Protein AF-0000000071091764 (afdb_homodimer)

Organism: Strongylocentrotus purpuratus (NCBI:txid7668)

Structure (mmCIF, N/CA/C/O backbone):
data_AF-0000000071091764-model_v1
#
loop_
_entity.id
_entity.type
_entity.pdbx_description
1 polymer 'L-dopachrome isomerase'
#
loop_
_atom_site.group_PDB
_atom_site.id
_atom_site.type_symbol
_atom_site.label_atom_id
_atom_site.label_alt_id
_atom_site.label_comp_id
_atom_site.label_asym_id
_atom_site.label_entity_id
_atom_site.label_seq_id
_atom_site.pdbx_PDB_ins_code
_atom_site.Cartn_x
_atom_site.Cartn_y
_atom_site.Cartn_z
_atom_site.occupancy
_atom_site.B_iso_or_equiv
_atom_site.auth_seq_id
_atom_site.auth_comp_id
_atom_site.auth_asym_id
_atom_site.auth_atom_id
_atom_site.pdbx_PDB_model_num
ATOM 1 N N . MET A 1 1 ? 6.742 17.531 -3.475 1 74.81 1 MET A N 1
ATOM 2 C CA . MET A 1 1 ? 6.738 16.062 -3.521 1 74.81 1 MET A CA 1
ATOM 3 C C . MET A 1 1 ? 5.984 15.484 -2.33 1 74.81 1 MET A C 1
ATOM 5 O O . MET A 1 1 ? 6.578 15.211 -1.286 1 74.81 1 MET A O 1
ATOM 9 N N . PRO A 1 2 ? 4.453 15.93 -2.562 1 93.75 2 PRO A N 1
ATOM 10 C CA . PRO A 1 2 ? 3.746 14.734 -2.094 1 93.75 2 PRO A CA 1
ATOM 11 C C . PRO A 1 2 ? 3.215 13.875 -3.24 1 93.75 2 PRO A C 1
ATOM 13 O O . PRO A 1 2 ? 2.85 14.406 -4.293 1 93.75 2 PRO A O 1
ATOM 16 N N . LEU A 1 3 ? 3.312 12.578 -3.121 1 96.81 3 LEU A N 1
ATOM 17 C CA . LEU A 1 3 ? 2.686 11.594 -3.998 1 96.81 3 LEU A CA 1
ATOM 18 C C . LEU A 1 3 ? 1.547 10.875 -3.283 1 96.81 3 LEU A C 1
ATOM 20 O O . LEU A 1 3 ? 1.745 10.312 -2.207 1 96.81 3 LEU A O 1
ATOM 24 N N . CYS A 1 4 ? 0.349 10.969 -3.869 1 97.81 4 CYS A N 1
ATOM 25 C CA . CYS A 1 4 ? -0.782 10.203 -3.357 1 97.81 4 CYS A CA 1
ATOM 26 C C . CYS A 1 4 ? -1.297 9.227 -4.41 1 97.81 4 CYS A C 1
ATOM 28 O O . CYS A 1 4 ? -1.617 9.625 -5.531 1 97.81 4 CYS A O 1
ATOM 30 N N . ILE A 1 5 ? -1.379 7.984 -4.051 1 98.25 5 ILE A N 1
ATOM 31 C CA . ILE A 1 5 ? -1.88 6.945 -4.941 1 98.25 5 ILE A CA 1
ATOM 32 C C . ILE A 1 5 ? -3.16 6.344 -4.367 1 98.25 5 ILE A C 1
ATOM 34 O O . ILE A 1 5 ? -3.217 6 -3.184 1 98.25 5 ILE A O 1
ATOM 38 N N . PHE A 1 6 ? -4.191 6.309 -5.16 1 98.31 6 PHE A N 1
ATOM 39 C CA . PHE A 1 6 ? -5.414 5.602 -4.801 1 98.31 6 PHE A CA 1
ATOM 40 C C . PHE A 1 6 ? -5.539 4.301 -5.582 1 98.31 6 PHE A C 1
ATOM 42 O O . PHE A 1 6 ? -5.621 4.316 -6.812 1 98.31 6 PHE A O 1
ATOM 49 N N . HIS A 1 7 ? -5.484 3.176 -4.836 1 98.31 7 HIS A N 1
ATOM 50 C CA . HIS A 1 7 ? -5.676 1.841 -5.395 1 98.31 7 HIS A CA 1
ATOM 51 C C . HIS A 1 7 ? -7.102 1.348 -5.164 1 98.31 7 HIS A C 1
ATOM 53 O O . HIS A 1 7 ? -7.613 1.414 -4.043 1 98.31 7 HIS A O 1
ATOM 59 N N . THR A 1 8 ? -7.734 0.79 -6.246 1 98.12 8 THR A N 1
ATOM 60 C CA . THR A 1 8 ? -9.078 0.276 -6.012 1 98.12 8 THR A CA 1
ATOM 61 C C . THR A 1 8 ? -9.438 -0.8 -7.035 1 98.12 8 THR A C 1
ATOM 63 O O . THR A 1 8 ? -8.891 -0.815 -8.141 1 98.12 8 THR A O 1
ATOM 66 N N . ASN A 1 9 ? -10.305 -1.739 -6.613 1 97.56 9 ASN A N 1
ATOM 67 C CA . ASN A 1 9 ? -10.836 -2.738 -7.535 1 97.56 9 ASN A CA 1
ATOM 68 C C . ASN A 1 9 ? -11.977 -2.172 -8.383 1 97.56 9 ASN A C 1
ATOM 70 O O . ASN A 1 9 ? -12.453 -2.828 -9.305 1 97.56 9 ASN A O 1
ATOM 74 N N . MET A 1 10 ? -12.406 -0.979 -8.039 1 97 10 MET A N 1
ATOM 75 C CA . MET A 1 10 ? -13.461 -0.35 -8.82 1 97 10 MET A CA 1
ATOM 76 C C . MET A 1 10 ? -12.984 -0.032 -10.227 1 97 10 MET A C 1
ATOM 78 O O . MET A 1 10 ? -11.828 0.364 -10.422 1 97 10 MET A O 1
ATOM 82 N N . SER A 1 11 ? -13.898 -0.16 -11.164 1 96.94 11 SER A N 1
ATOM 83 C CA . SER A 1 11 ? -13.547 0.145 -12.547 1 96.94 11 SER A CA 1
ATOM 84 C C . SER A 1 11 ? -13.375 1.646 -12.758 1 96.94 11 SER A C 1
ATOM 86 O O . SER A 1 11 ? -13.859 2.449 -11.961 1 96.94 11 SER A O 1
ATOM 88 N N . ALA A 1 12 ? -12.68 1.985 -13.836 1 95.88 12 ALA A N 1
ATOM 89 C CA . ALA A 1 12 ? -12.328 3.375 -14.117 1 95.88 12 ALA A CA 1
ATOM 90 C C . ALA A 1 12 ? -13.578 4.23 -14.305 1 95.88 12 ALA A C 1
ATOM 92 O O . ALA A 1 12 ? -13.586 5.41 -13.945 1 95.88 12 ALA A O 1
ATOM 93 N N . ASP A 1 13 ? -14.594 3.668 -14.891 1 96 13 ASP A N 1
ATOM 94 C CA . ASP A 1 13 ? -15.812 4.414 -15.188 1 96 13 ASP A CA 1
ATOM 95 C C . ASP A 1 13 ? -16.547 4.785 -13.898 1 96 13 ASP A C 1
ATOM 97 O O . ASP A 1 13 ? -17.422 5.656 -13.906 1 96 13 ASP A O 1
ATOM 101 N N . ARG A 1 14 ? -16.203 4.176 -12.797 1 95.38 14 ARG A N 1
ATOM 102 C CA . ARG A 1 14 ? -16.875 4.434 -11.523 1 95.38 14 ARG A CA 1
ATOM 103 C C . ARG A 1 14 ? -16.109 5.461 -10.695 1 95.38 14 ARG A C 1
ATOM 105 O O . ARG A 1 14 ? -16.547 5.859 -9.617 1 95.38 14 ARG A O 1
ATOM 112 N N . VAL A 1 15 ? -14.977 5.828 -11.094 1 96.12 15 VAL A N 1
ATOM 113 C CA . VAL A 1 15 ? -14.18 6.855 -10.438 1 96.12 15 VAL A CA 1
ATOM 114 C C . VAL A 1 15 ? -14.133 8.109 -11.305 1 96.12 15 VAL A C 1
ATOM 116 O O . VAL A 1 15 ? -13.422 8.156 -12.305 1 96.12 15 VAL A O 1
ATOM 119 N N . SER A 1 16 ? -14.852 9.062 -10.914 1 93.19 16 SER A N 1
ATOM 120 C CA . SER A 1 16 ? -15.031 10.266 -11.727 1 93.19 16 SER A CA 1
ATOM 121 C C . SER A 1 16 ? -13.703 10.984 -11.945 1 93.19 16 SER A C 1
ATOM 123 O O . SER A 1 16 ? -12.789 10.875 -11.125 1 93.19 16 SER A O 1
ATOM 125 N N . ASP A 1 17 ? -13.664 11.781 -13 1 90.38 17 ASP A N 1
ATOM 126 C CA . ASP A 1 17 ? -12.469 12.555 -13.328 1 90.38 17 ASP A CA 1
ATOM 127 C C . ASP A 1 17 ? -12.195 13.617 -12.266 1 90.38 17 ASP A C 1
ATOM 129 O O . ASP A 1 17 ? -11.047 14.047 -12.086 1 90.38 17 ASP A O 1
ATOM 133 N N . GLU A 1 18 ? -13.172 14.016 -11.625 1 94.88 18 GLU A N 1
ATOM 134 C CA . GLU A 1 18 ? -13.055 15.07 -10.625 1 94.88 18 GLU A CA 1
ATOM 135 C C . GLU A 1 18 ? -12.289 14.594 -9.398 1 94.88 18 GLU A C 1
ATOM 137 O O . GLU A 1 18 ? -11.789 15.398 -8.617 1 94.88 18 GLU A O 1
ATOM 142 N N . VAL A 1 19 ? -12.289 13.281 -9.195 1 96.19 19 VAL A N 1
ATOM 143 C CA . VAL A 1 19 ? -11.602 12.711 -8.031 1 96.19 19 VAL A CA 1
ATOM 144 C C . VAL A 1 19 ? -10.133 13.141 -8.047 1 96.19 19 VAL A C 1
ATOM 146 O O . VAL A 1 19 ? -9.578 13.484 -7 1 96.19 19 VAL A O 1
ATOM 149 N N . HIS A 1 20 ? -9.594 13.172 -9.164 1 95.56 20 HIS A N 1
ATOM 150 C CA . HIS A 1 20 ? -8.188 13.531 -9.297 1 95.56 20 HIS A CA 1
ATOM 151 C C . HIS A 1 20 ? -7.926 14.938 -8.766 1 95.56 20 HIS A C 1
ATOM 153 O O . HIS A 1 20 ? -7.074 15.133 -7.895 1 95.56 20 HIS A O 1
ATOM 159 N N . SER A 1 21 ? -8.672 15.93 -9.25 1 95.75 21 SER A N 1
ATOM 160 C CA . SER A 1 21 ? -8.484 17.328 -8.867 1 95.75 21 SER A CA 1
ATOM 161 C C . SER A 1 21 ? -8.852 17.547 -7.402 1 95.75 21 SER A C 1
ATOM 163 O O . SER A 1 21 ? -8.164 18.266 -6.684 1 95.75 21 SER A O 1
ATOM 165 N N . LYS A 1 22 ? -9.867 17 -6.977 1 97.25 22 LYS A N 1
ATOM 166 C CA . LYS A 1 22 ? -10.305 17.156 -5.594 1 97.25 22 LYS A CA 1
ATOM 167 C C . LYS A 1 22 ? -9.305 16.547 -4.621 1 97.25 22 LYS A C 1
ATOM 169 O O . LYS A 1 22 ? -9.023 17.109 -3.564 1 97.25 22 LYS A O 1
ATOM 174 N N . LEU A 1 23 ? -8.789 15.367 -4.961 1 97.44 23 LEU A N 1
ATOM 175 C CA . LEU A 1 23 ? -7.789 14.711 -4.117 1 97.44 23 LEU A CA 1
ATOM 176 C C . LEU A 1 23 ? -6.516 15.547 -4.035 1 97.44 23 LEU A C 1
ATOM 178 O O . LEU A 1 23 ? -5.918 15.672 -2.967 1 97.44 23 LEU A O 1
ATOM 182 N N . SER A 1 24 ? -6.168 16.141 -5.141 1 97.06 24 SER A N 1
ATOM 183 C CA . SER A 1 24 ? -5.004 17.016 -5.16 1 97.06 24 SER A CA 1
ATOM 184 C C . SER A 1 24 ? -5.16 18.172 -4.172 1 97.06 24 SER A C 1
ATOM 186 O O . SER A 1 24 ? -4.227 18.5 -3.438 1 97.06 24 SER A O 1
ATOM 188 N N . LYS A 1 25 ? -6.281 18.719 -4.125 1 96.44 25 LYS A N 1
ATOM 189 C CA . LYS A 1 25 ? -6.566 19.828 -3.219 1 96.44 25 LYS A CA 1
ATOM 190 C C . LYS A 1 25 ? -6.492 19.375 -1.763 1 96.44 25 LYS A C 1
ATOM 192 O O . LYS A 1 25 ? -5.906 20.062 -0.924 1 96.44 25 LYS A O 1
ATOM 197 N N . ILE A 1 26 ? -7.059 18.266 -1.438 1 96.12 26 ILE A N 1
ATOM 198 C CA . ILE A 1 26 ? -7.074 17.734 -0.078 1 96.12 26 ILE A CA 1
ATOM 199 C C . ILE A 1 26 ? -5.648 17.469 0.391 1 96.12 26 ILE A C 1
ATOM 201 O O . ILE A 1 26 ? -5.285 17.812 1.518 1 96.12 26 ILE A O 1
ATOM 205 N N . ILE A 1 27 ? -4.812 16.875 -0.508 1 96 27 ILE A N 1
ATOM 206 C CA . ILE A 1 27 ? -3.434 16.562 -0.158 1 96 27 ILE A CA 1
ATOM 207 C C . ILE A 1 27 ? -2.646 17.844 0.074 1 96 27 ILE A C 1
ATOM 209 O O . ILE A 1 27 ? -1.831 17.922 0.995 1 96 27 ILE A O 1
ATOM 213 N N . SER A 1 28 ? -2.893 18.812 -0.74 1 94.62 28 SER A N 1
ATOM 214 C CA . SER A 1 28 ? -2.24 20.109 -0.567 1 94.62 28 SER A CA 1
ATOM 215 C C . SER A 1 28 ? -2.537 20.703 0.808 1 94.62 28 SER A C 1
ATOM 217 O O . SER A 1 28 ? -1.623 21.125 1.521 1 94.62 28 SER A O 1
ATOM 219 N N . GLU A 1 29 ? -3.754 20.688 1.168 1 92.06 29 GLU A N 1
ATOM 220 C CA . GLU A 1 29 ? -4.172 21.188 2.475 1 92.06 29 GLU A CA 1
ATOM 221 C C . GLU A 1 29 ? -3.568 20.359 3.604 1 92.06 29 GLU A C 1
ATOM 223 O O . GLU A 1 29 ? -3.102 20.906 4.602 1 92.06 29 GLU A O 1
ATOM 228 N N . MET A 1 30 ? -3.531 19.141 3.465 1 89.5 30 MET A N 1
ATOM 229 C CA . MET A 1 30 ? -3.086 18.172 4.477 1 89.5 30 MET A CA 1
ATOM 230 C C . MET A 1 30 ? -1.589 18.312 4.73 1 89.5 30 MET A C 1
ATOM 232 O O . MET A 1 30 ? -1.13 18.141 5.863 1 89.5 30 MET A O 1
ATOM 236 N N . THR A 1 31 ? -0.811 18.609 3.764 1 88.38 31 THR A N 1
ATOM 237 C CA . THR A 1 31 ? 0.644 18.578 3.875 1 88.38 31 THR A CA 1
ATOM 238 C C . THR A 1 31 ? 1.214 19.984 3.912 1 88.38 31 THR A C 1
ATOM 240 O O . THR A 1 31 ? 2.398 20.188 4.191 1 88.38 31 THR A O 1
ATOM 243 N N . GLY A 1 32 ? 0.37 20.984 3.547 1 87.25 32 GLY A N 1
ATOM 244 C CA . GLY A 1 32 ? 0.852 22.344 3.467 1 87.25 32 GLY A CA 1
ATOM 245 C C . GLY A 1 32 ? 1.684 22.609 2.227 1 87.25 32 GLY A C 1
ATOM 246 O O . GLY A 1 32 ? 2.416 23.609 2.166 1 87.25 32 GLY A O 1
ATOM 247 N N . SER A 1 33 ? 1.608 21.781 1.289 1 87.94 33 SER A N 1
ATOM 248 C CA . SER A 1 33 ? 2.371 21.938 0.054 1 87.94 33 SER A CA 1
ATOM 249 C C . SER A 1 33 ? 1.555 22.641 -1.018 1 87.94 33 SER A C 1
ATOM 251 O O . SER A 1 33 ? 0.323 22.594 -1.006 1 87.94 33 SER A O 1
ATOM 253 N N . ASN A 1 34 ? 2.256 23.297 -1.893 1 90.5 34 ASN A N 1
ATOM 254 C CA . ASN A 1 34 ? 1.563 23.875 -3.041 1 90.5 34 ASN A CA 1
ATOM 255 C C . ASN A 1 34 ? 0.959 22.797 -3.932 1 90.5 34 ASN A C 1
ATOM 257 O O . ASN A 1 34 ? 1.586 21.766 -4.172 1 90.5 34 ASN A O 1
ATOM 261 N N . GLU A 1 35 ? -0.228 23.016 -4.41 1 92.44 35 GLU A N 1
ATOM 262 C CA . GLU A 1 35 ? -0.915 22.031 -5.234 1 92.44 35 GLU A CA 1
ATOM 263 C C . GLU A 1 35 ? -0.088 21.672 -6.465 1 92.44 35 GLU A C 1
ATOM 265 O O . GLU A 1 35 ? -0.142 20.531 -6.945 1 92.44 35 GLU A O 1
ATOM 270 N N . THR A 1 36 ? 0.705 22.672 -6.988 1 92 36 THR A N 1
ATOM 271 C CA . THR A 1 36 ? 1.497 22.453 -8.195 1 92 36 THR A CA 1
ATOM 272 C C . THR A 1 36 ? 2.574 21.391 -7.941 1 92 36 THR A C 1
ATOM 274 O O . THR A 1 36 ? 3.162 20.859 -8.891 1 92 36 THR A O 1
ATOM 277 N N . SER A 1 37 ? 2.875 21.062 -6.703 1 90.31 37 SER A N 1
ATOM 278 C CA . SER A 1 37 ? 3.91 20.094 -6.363 1 90.31 37 SER A CA 1
ATOM 279 C C . SER A 1 37 ? 3.311 18.719 -6.094 1 90.31 37 SER A C 1
ATOM 281 O O . SER A 1 37 ? 4.039 17.766 -5.844 1 90.31 37 SER A O 1
ATOM 283 N N . ILE A 1 38 ? 2.002 18.578 -6.172 1 94.75 38 ILE A N 1
ATOM 284 C CA . ILE A 1 38 ? 1.33 17.359 -5.758 1 94.75 38 ILE A CA 1
ATOM 285 C C . ILE A 1 38 ? 1.134 16.438 -6.965 1 94.75 38 ILE A C 1
ATOM 287 O O . ILE A 1 38 ? 0.686 16.891 -8.023 1 94.75 38 ILE A O 1
ATOM 291 N N . THR A 1 39 ? 1.502 15.25 -6.852 1 96.5 39 THR A N 1
ATOM 292 C CA . THR A 1 39 ? 1.21 14.211 -7.828 1 96.5 39 THR A CA 1
ATOM 293 C C . THR A 1 39 ? 0.137 13.258 -7.305 1 96.5 39 THR A C 1
ATOM 295 O O . THR A 1 39 ? 0.205 12.812 -6.156 1 96.5 39 THR A O 1
ATOM 298 N N . VAL A 1 40 ? -0.924 12.969 -8.094 1 97.62 40 VAL A N 1
ATOM 299 C CA . VAL A 1 40 ? -1.972 12.008 -7.758 1 97.62 40 VAL A CA 1
ATOM 300 C C . VAL A 1 40 ? -2.047 10.93 -8.828 1 97.62 40 VAL A C 1
ATOM 302 O O . VAL A 1 40 ? -2.041 11.234 -10.031 1 97.62 40 VAL A O 1
ATOM 305 N N . GLU A 1 41 ? -2.029 9.75 -8.453 1 97.81 41 GLU A N 1
ATOM 306 C CA . GLU A 1 41 ? -2.252 8.625 -9.352 1 97.81 41 GLU A CA 1
ATOM 307 C C . GLU A 1 41 ? -3.48 7.82 -8.93 1 97.81 41 GLU A C 1
ATOM 309 O O . GLU A 1 41 ? -3.645 7.488 -7.758 1 97.81 41 GLU A O 1
ATOM 314 N N . LEU A 1 42 ? -4.383 7.578 -9.859 1 97.69 42 LEU A N 1
ATOM 315 C CA . LEU A 1 42 ? -5.531 6.707 -9.641 1 97.69 42 LEU A CA 1
ATOM 316 C C . LEU A 1 42 ? -5.32 5.352 -10.312 1 97.69 42 LEU A C 1
ATOM 318 O O . LEU A 1 42 ? -5.164 5.277 -11.531 1 97.69 42 LEU A O 1
ATOM 322 N N . ARG A 1 43 ? -5.262 4.328 -9.539 1 97.44 43 ARG A N 1
ATOM 323 C CA . ARG A 1 43 ? -5.125 2.963 -10.031 1 97.44 43 ARG A CA 1
ATOM 324 C C . ARG A 1 43 ? -6.426 2.184 -9.852 1 97.44 43 ARG A C 1
ATOM 326 O O . ARG A 1 43 ? -6.699 1.661 -8.773 1 97.44 43 ARG A O 1
ATOM 333 N N . THR A 1 44 ? -7.145 1.997 -10.977 1 97.5 44 THR A N 1
ATOM 334 C CA . THR A 1 44 ? -8.484 1.426 -10.914 1 97.5 44 THR A CA 1
ATOM 335 C C . THR A 1 44 ? -8.508 0.031 -11.531 1 97.5 44 THR A C 1
ATOM 337 O O . THR A 1 44 ? -7.52 -0.406 -12.125 1 97.5 44 THR A O 1
ATOM 340 N N . GLY A 1 45 ? -9.523 -0.684 -11.227 1 96.31 45 GLY A N 1
ATOM 341 C CA . GLY A 1 45 ? -9.742 -1.987 -11.836 1 96.31 45 GLY A CA 1
ATOM 342 C C . GLY A 1 45 ? -8.75 -3.035 -11.367 1 96.31 45 GLY A C 1
ATOM 343 O O . GLY A 1 45 ? -8.453 -3.986 -12.094 1 96.31 45 GLY A O 1
ATOM 344 N N . LYS A 1 46 ? -8.25 -2.863 -10.25 1 95.69 46 LYS A N 1
ATOM 345 C CA . LYS A 1 46 ? -7.25 -3.795 -9.734 1 95.69 46 LYS A CA 1
ATOM 346 C C . LYS A 1 46 ? -7.898 -5.109 -9.312 1 95.69 46 LYS A C 1
ATOM 348 O O . LYS A 1 46 ? -8.992 -5.113 -8.75 1 95.69 46 LYS A O 1
ATOM 353 N N . LYS A 1 47 ? -7.176 -6.238 -9.555 1 95.38 47 LYS A N 1
ATOM 354 C CA . LYS A 1 47 ? -7.57 -7.52 -8.984 1 95.38 47 LYS A CA 1
ATOM 355 C C . LYS A 1 47 ? -7.203 -7.598 -7.504 1 95.38 47 LYS A C 1
ATOM 357 O O . LYS A 1 47 ? -6.207 -8.227 -7.141 1 95.38 47 LYS A O 1
ATOM 362 N N . MET A 1 48 ? -8.086 -6.945 -6.812 1 94.88 48 MET A N 1
ATOM 363 C CA . MET A 1 48 ? -7.883 -6.785 -5.375 1 94.88 48 MET A CA 1
ATOM 364 C C . MET A 1 48 ? -9.18 -7.047 -4.609 1 94.88 48 MET A C 1
ATOM 366 O O . MET A 1 48 ? -10.266 -6.723 -5.094 1 94.88 48 MET A O 1
ATOM 370 N N . CYS A 1 49 ? -9.055 -7.746 -3.469 1 91.38 49 CYS A N 1
ATOM 371 C CA . CYS A 1 49 ? -10.242 -7.859 -2.631 1 91.38 49 CYS A CA 1
ATOM 372 C C . CYS A 1 49 ? -9.859 -8.023 -1.164 1 91.38 49 CYS A C 1
ATOM 374 O O . CYS A 1 49 ? -8.703 -8.32 -0.848 1 91.38 49 CYS A O 1
ATOM 376 N N . ARG A 1 50 ? -10.734 -7.707 -0.365 1 91.69 50 ARG A N 1
ATOM 377 C CA . ARG A 1 50 ? -10.672 -7.906 1.079 1 91.69 50 ARG A CA 1
ATOM 378 C C . ARG A 1 50 ? -11.391 -9.188 1.488 1 91.69 50 ARG A C 1
ATOM 380 O O . ARG A 1 50 ? -12.461 -9.5 0.964 1 91.69 50 ARG A O 1
ATOM 387 N N . ALA A 1 51 ? -10.758 -9.953 2.469 1 89.12 51 ALA A N 1
ATOM 388 C CA . ALA A 1 51 ? -11.352 -11.172 3.016 1 89.12 51 ALA A CA 1
ATOM 389 C C . ALA A 1 51 ? -11.719 -12.148 1.904 1 89.12 51 ALA A C 1
ATOM 391 O O . ALA A 1 51 ? -12.742 -12.836 1.987 1 89.12 51 ALA A O 1
ATOM 392 N N . ALA A 1 52 ? -11.062 -12.133 0.855 1 87.88 52 ALA A N 1
ATOM 393 C CA . ALA A 1 52 ? -11.266 -13.016 -0.287 1 87.88 52 ALA A CA 1
ATOM 394 C C . ALA A 1 52 ? -12.664 -12.836 -0.879 1 87.88 52 ALA A C 1
ATOM 396 O O . ALA A 1 52 ? -13.281 -13.805 -1.343 1 87.88 52 ALA A O 1
ATOM 397 N N . ASN A 1 53 ? -13.211 -11.688 -0.706 1 90.56 53 ASN A N 1
ATOM 398 C CA . ASN A 1 53 ? -14.516 -11.383 -1.275 1 90.56 53 ASN A CA 1
ATOM 399 C C . ASN A 1 53 ? -14.406 -10.391 -2.436 1 90.56 53 ASN A C 1
ATOM 401 O O . ASN A 1 53 ? -14.359 -9.18 -2.221 1 90.56 53 ASN A O 1
ATOM 405 N N . PRO A 1 54 ? -14.484 -10.891 -3.633 1 88.44 54 PRO A N 1
ATOM 406 C CA . PRO A 1 54 ? -14.273 -10.023 -4.797 1 88.44 54 PRO A CA 1
ATOM 407 C C . PRO A 1 54 ? -15.469 -9.133 -5.102 1 88.44 54 PRO A C 1
ATOM 409 O O . PRO A 1 54 ? -15.375 -8.227 -5.926 1 88.44 54 PRO A O 1
ATOM 412 N N . ASP A 1 55 ? -16.547 -9.375 -4.488 1 90.5 55 ASP A N 1
ATOM 413 C CA . ASP A 1 55 ? -17.781 -8.68 -4.855 1 90.5 55 ASP A CA 1
ATOM 414 C C . ASP A 1 55 ? -17.922 -7.367 -4.086 1 90.5 55 ASP A C 1
ATOM 416 O O . ASP A 1 55 ? -18.812 -6.574 -4.359 1 90.5 55 ASP A O 1
ATOM 420 N N . VAL A 1 56 ? -17.078 -7.121 -3.182 1 93.25 56 VAL A N 1
ATOM 421 C CA . VAL A 1 56 ? -17.156 -5.906 -2.375 1 93.25 56 VAL A CA 1
ATOM 422 C C . VAL A 1 56 ? -16.188 -4.867 -2.908 1 93.25 56 VAL A C 1
ATOM 424 O O . VAL A 1 56 ? -15.016 -5.18 -3.168 1 93.25 56 VAL A O 1
ATOM 427 N N . ASP A 1 57 ? -16.672 -3.617 -3.152 1 96.5 57 ASP A N 1
ATOM 428 C CA . ASP A 1 57 ? -15.766 -2.52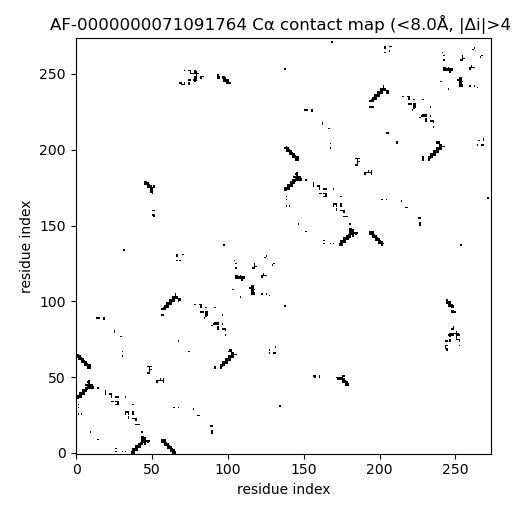7 -3.514 1 96.5 57 ASP A CA 1
ATOM 429 C C . ASP A 1 57 ? -14.734 -2.279 -2.412 1 96.5 57 ASP A C 1
ATOM 431 O O . ASP A 1 57 ? -15.078 -2.252 -1.229 1 96.5 57 ASP A O 1
ATOM 435 N N . TRP A 1 58 ? -13.531 -2.133 -2.84 1 96.56 58 TRP A N 1
ATOM 436 C CA . TRP A 1 58 ? -12.43 -1.962 -1.901 1 96.56 58 TRP A CA 1
ATOM 437 C C . TRP A 1 58 ? -11.336 -1.076 -2.498 1 96.56 58 TRP A C 1
ATOM 439 O O . TRP A 1 58 ? -11.227 -0.954 -3.719 1 96.56 58 TRP A O 1
ATOM 449 N N . GLY A 1 59 ? -10.609 -0.411 -1.551 1 96.81 59 GLY A N 1
ATOM 450 C CA . GLY A 1 59 ? -9.461 0.374 -1.991 1 96.81 59 GLY A CA 1
ATOM 451 C C . GLY A 1 59 ? -8.617 0.896 -0.844 1 96.81 59 GLY A C 1
ATOM 452 O O . GLY A 1 59 ? -8.961 0.702 0.324 1 96.81 59 GLY A O 1
ATOM 453 N N . PHE A 1 60 ? -7.508 1.47 -1.185 1 97.81 60 PHE A N 1
ATOM 454 C CA . PHE A 1 60 ? -6.711 2.143 -0.164 1 97.81 60 PHE A CA 1
ATOM 455 C C . PHE A 1 60 ? -5.895 3.273 -0.775 1 97.81 60 PHE A C 1
ATOM 457 O O . PHE A 1 60 ? -5.574 3.244 -1.966 1 97.81 60 PHE A O 1
ATOM 464 N N . PHE A 1 61 ? -5.617 4.25 0.085 1 97.94 61 PHE A N 1
ATOM 465 C CA . PHE A 1 61 ? -4.742 5.363 -0.269 1 97.94 61 PHE A CA 1
ATOM 466 C C . PHE A 1 61 ? -3.34 5.145 0.281 1 97.94 61 PHE A C 1
ATOM 468 O O . PHE A 1 61 ? -3.174 4.645 1.396 1 97.94 61 PHE A O 1
ATOM 475 N N . GLU A 1 62 ? -2.461 5.566 -0.468 1 97.38 62 GLU A N 1
ATOM 476 C CA . GLU A 1 62 ? -1.062 5.625 -0.059 1 97.38 62 GLU A CA 1
ATOM 477 C C . GLU A 1 62 ? -0.488 7.027 -0.242 1 97.38 62 GLU A C 1
ATOM 479 O O . GLU A 1 62 ? -0.522 7.578 -1.344 1 97.38 62 GLU A O 1
ATOM 484 N N . LEU A 1 63 ? 0.05 7.605 0.815 1 96.88 63 LEU A N 1
ATOM 485 C CA . LEU A 1 63 ? 0.656 8.93 0.752 1 96.88 63 LEU A CA 1
ATOM 486 C C . LEU A 1 63 ? 2.154 8.859 1.021 1 96.88 63 LEU A C 1
ATOM 488 O O . LEU A 1 63 ? 2.582 8.297 2.033 1 96.88 63 LEU A O 1
ATOM 492 N N . HIS A 1 64 ? 2.916 9.312 0.124 1 95.25 64 HIS A N 1
ATOM 493 C CA . HIS A 1 64 ? 4.344 9.555 0.296 1 95.25 64 HIS A CA 1
ATOM 494 C C . HIS A 1 64 ? 4.633 11.047 0.444 1 95.25 64 HIS A C 1
ATOM 496 O O . HIS A 1 64 ? 4.375 11.828 -0.475 1 95.25 64 HIS A O 1
ATOM 502 N N . ALA A 1 65 ? 5.113 11.438 1.52 1 92.38 65 ALA A N 1
ATOM 503 C CA . ALA A 1 65 ? 5.398 12.852 1.77 1 92.38 65 ALA A CA 1
ATOM 504 C C . ALA A 1 65 ? 6.492 13.016 2.818 1 92.38 65 ALA A C 1
ATOM 506 O O . ALA A 1 65 ? 6.809 12.07 3.549 1 92.38 65 ALA A O 1
ATOM 507 N N . ILE A 1 66 ? 7.098 14.094 2.816 1 87.62 66 ILE A N 1
ATOM 508 C CA . ILE A 1 66 ? 8.062 14.453 3.855 1 87.62 66 ILE A CA 1
ATOM 509 C C . ILE A 1 66 ? 7.324 15.023 5.066 1 87.62 66 ILE A C 1
ATOM 511 O O . ILE A 1 66 ? 6.438 15.867 4.918 1 87.62 66 ILE A O 1
ATOM 515 N N . GLY A 1 67 ? 7.57 14.562 6.215 1 80.38 67 GLY A N 1
ATOM 516 C CA . GLY A 1 67 ? 7.043 15.156 7.434 1 80.38 67 GLY A CA 1
ATOM 517 C C . GLY A 1 67 ? 5.73 14.539 7.875 1 80.38 67 GLY A C 1
ATOM 518 O O . GLY A 1 67 ? 5.031 15.102 8.727 1 80.38 67 GLY A O 1
ATOM 519 N N . VAL A 1 68 ? 5.309 13.562 7.23 1 81.12 68 VAL A N 1
ATOM 520 C CA . VAL A 1 68 ? 4.051 12.938 7.617 1 81.12 68 VAL A CA 1
ATOM 521 C C . VAL A 1 68 ? 4.297 11.914 8.727 1 81.12 68 VAL A C 1
ATOM 523 O O . VAL A 1 68 ? 3.395 11.164 9.102 1 81.12 68 VAL A O 1
ATOM 526 N N . SER A 1 69 ? 5.539 12.023 9.211 1 71.69 69 SER A N 1
ATOM 527 C CA . SER A 1 69 ? 5.91 11.094 10.273 1 71.69 69 SER A CA 1
ATOM 528 C C . SER A 1 69 ? 5.621 11.688 11.648 1 71.69 69 SER A C 1
ATOM 530 O O . SER A 1 69 ? 5.543 12.906 11.805 1 71.69 69 SER A O 1
ATOM 532 N N . GLY A 1 70 ? 5.012 10.938 12.641 1 70.06 70 GLY A N 1
ATOM 533 C CA . GLY A 1 70 ? 5.25 10.914 14.078 1 70.06 70 GLY A CA 1
ATOM 534 C C . GLY A 1 70 ? 4.199 11.664 14.867 1 70.06 70 GLY A C 1
ATOM 535 O O . GLY A 1 70 ? 4.172 11.602 16.094 1 70.06 70 GLY A O 1
ATOM 536 N N . ASP A 1 71 ? 3.369 12.43 14.266 1 82.38 71 ASP A N 1
ATOM 537 C CA . ASP A 1 71 ? 2.33 13.016 15.109 1 82.38 71 ASP A CA 1
ATOM 538 C C . ASP A 1 71 ? 1.004 12.281 14.938 1 82.38 71 ASP A C 1
ATOM 540 O O . ASP A 1 71 ? 0.295 12.484 13.953 1 82.38 71 ASP A O 1
ATOM 544 N N . PRO A 1 72 ? 0.714 11.461 15.961 1 85.31 72 PRO A N 1
ATOM 545 C CA . PRO A 1 72 ? -0.499 10.648 15.805 1 85.31 72 PRO A CA 1
ATOM 546 C C . PRO A 1 72 ? -1.768 11.5 15.742 1 85.31 72 PRO A C 1
ATOM 548 O O . PRO A 1 72 ? -2.74 11.117 15.086 1 85.31 72 PRO A O 1
ATOM 551 N N . ASP A 1 73 ? -1.712 12.633 16.422 1 89.94 73 ASP A N 1
ATOM 552 C CA . ASP A 1 73 ? -2.889 13.492 16.391 1 89.94 73 ASP A CA 1
ATOM 553 C C . ASP A 1 73 ? -3.107 14.055 14.984 1 89.94 73 ASP A C 1
ATOM 555 O O . ASP A 1 73 ? -4.23 14.047 14.469 1 89.94 73 ASP A O 1
ATOM 559 N N . LEU A 1 74 ? -2.051 14.477 14.375 1 89.62 74 LEU A N 1
ATOM 560 C CA . LEU A 1 74 ? -2.146 14.977 13.008 1 89.62 74 LEU A CA 1
ATOM 561 C C . LEU A 1 74 ? -2.539 13.859 12.047 1 89.62 74 LEU A C 1
ATOM 563 O O . LEU A 1 74 ? -3.338 14.07 11.133 1 89.62 74 LEU A O 1
ATOM 56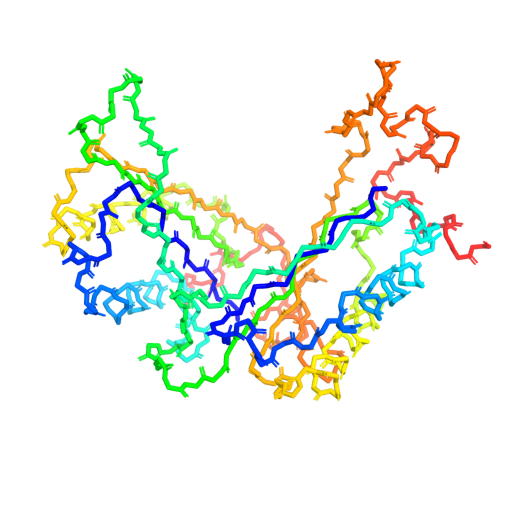7 N N . ASN A 1 75 ? -1.995 12.719 12.281 1 92.44 75 ASN A N 1
ATOM 568 C CA . ASN A 1 75 ? -2.301 11.594 11.406 1 92.44 75 ASN A CA 1
ATOM 569 C C . ASN A 1 75 ? -3.766 11.18 11.508 1 92.44 75 ASN A C 1
ATOM 571 O O . ASN A 1 75 ? -4.363 10.742 10.523 1 92.44 75 ASN A O 1
ATOM 575 N N . ARG A 1 76 ? -4.355 11.336 12.68 1 93.25 76 ARG A N 1
ATOM 576 C CA . ARG A 1 76 ? -5.781 11.078 12.844 1 93.25 76 ARG A CA 1
ATOM 577 C C . ARG A 1 76 ? -6.613 12.039 12 1 93.25 76 ARG A C 1
ATOM 579 O O . ARG A 1 76 ? -7.555 11.625 11.32 1 93.25 76 ARG A O 1
ATOM 586 N N . GLU A 1 77 ? -6.176 13.18 12.078 1 92.5 77 GLU A N 1
ATOM 587 C CA . GLU A 1 77 ? -6.883 14.188 11.297 1 92.5 77 GLU A CA 1
ATOM 588 C C . GLU A 1 77 ? -6.77 13.906 9.797 1 92.5 77 GLU A C 1
ATOM 590 O O . GLU A 1 77 ? -7.762 13.984 9.07 1 92.5 77 GLU A O 1
ATOM 595 N N . ARG A 1 78 ? -5.586 13.602 9.375 1 93.75 78 ARG A N 1
ATOM 596 C CA . ARG A 1 78 ? -5.355 13.273 7.969 1 93.75 78 ARG A CA 1
ATOM 597 C C . ARG A 1 78 ? -6.203 12.086 7.539 1 93.75 78 ARG A C 1
ATOM 599 O O . ARG A 1 78 ? -6.832 12.117 6.477 1 93.75 78 ARG A O 1
ATOM 606 N N . ALA A 1 79 ? -6.203 11.078 8.359 1 94.31 79 ALA A N 1
ATOM 607 C CA . ALA A 1 79 ? -6.992 9.883 8.062 1 94.31 79 ALA A CA 1
ATOM 608 C C . ALA A 1 79 ? -8.477 10.227 7.922 1 94.31 79 ALA A C 1
ATOM 610 O O . ALA A 1 79 ? -9.133 9.781 6.984 1 94.31 79 ALA A O 1
ATOM 611 N N . GLY A 1 80 ? -8.984 11.016 8.828 1 94.81 80 GLY A N 1
ATOM 612 C CA . GLY A 1 80 ? -10.375 11.43 8.758 1 94.81 80 GLY A CA 1
ATOM 613 C C 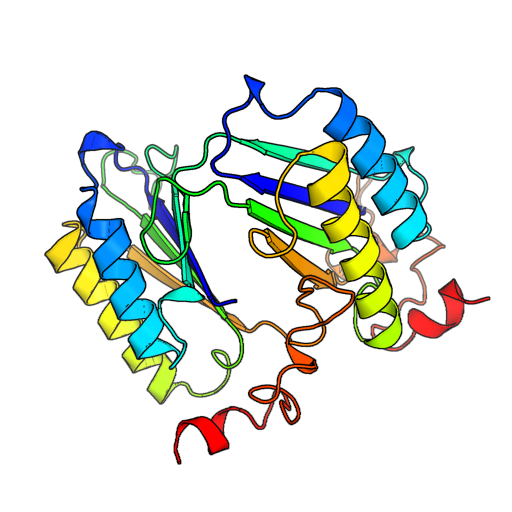. GLY A 1 80 ? -10.727 12.156 7.473 1 94.81 80 GLY A C 1
ATOM 614 O O . GLY A 1 80 ? -11.766 11.891 6.867 1 94.81 80 GLY A O 1
ATOM 615 N N . LYS A 1 81 ? -9.906 13.008 7.062 1 94.19 81 LYS A N 1
ATOM 616 C CA . LYS A 1 81 ? -10.156 13.797 5.859 1 94.19 81 LYS A CA 1
ATOM 617 C C . LYS A 1 81 ? -10.195 12.906 4.617 1 94.19 81 LYS A C 1
ATOM 619 O O . LYS A 1 81 ? -11.133 12.977 3.826 1 94.19 81 LYS A O 1
ATOM 624 N N . ILE A 1 82 ? -9.172 12.047 4.465 1 96.5 82 ILE A N 1
ATOM 625 C CA . ILE A 1 82 ? -9.031 11.25 3.254 1 96.5 82 ILE A CA 1
ATOM 626 C C . ILE A 1 82 ? -10.141 10.195 3.199 1 96.5 82 ILE A C 1
ATOM 628 O O . ILE A 1 82 ? -10.711 9.945 2.135 1 96.5 82 ILE A O 1
ATOM 632 N N . LEU A 1 83 ? -10.484 9.602 4.328 1 96.94 83 LEU A N 1
ATOM 633 C CA . LEU A 1 83 ? -11.469 8.523 4.301 1 96.94 83 LEU A CA 1
ATOM 634 C C . LEU A 1 83 ? -12.883 9.086 4.191 1 96.94 83 LEU A C 1
ATOM 636 O O . LEU A 1 83 ? -13.758 8.453 3.596 1 96.94 83 LEU A O 1
ATOM 640 N N . THR A 1 84 ? -13.094 10.273 4.758 1 96.5 84 THR A N 1
ATOM 641 C CA . THR A 1 84 ? -14.352 10.969 4.484 1 96.5 84 THR A CA 1
ATOM 642 C C . THR A 1 84 ? -14.477 11.289 2.998 1 96.5 84 THR A C 1
ATOM 644 O O . THR A 1 84 ? -15.547 11.117 2.408 1 96.5 84 THR A O 1
ATOM 647 N N . PHE A 1 85 ? -13.469 11.75 2.418 1 96.69 85 PHE A N 1
ATOM 648 C CA . PHE A 1 85 ? -13.422 12.008 0.982 1 96.69 85 PHE A CA 1
ATOM 649 C C . PHE A 1 85 ? -13.789 10.75 0.197 1 96.69 85 PHE A C 1
ATOM 651 O O . PHE A 1 85 ? -14.562 10.82 -0.76 1 96.69 85 PHE A O 1
ATOM 658 N N . ALA A 1 86 ? -13.18 9.586 0.509 1 97.12 86 ALA A N 1
ATOM 659 C CA . ALA A 1 86 ? -13.477 8.32 -0.171 1 97.12 86 ALA A CA 1
ATOM 660 C C . ALA A 1 86 ? -14.969 8.031 -0.157 1 97.12 86 ALA A C 1
ATOM 662 O O . ALA A 1 86 ? -15.539 7.621 -1.172 1 97.12 86 ALA A O 1
ATOM 663 N N . GLU A 1 87 ? -15.555 8.266 0.952 1 96.94 87 GLU A N 1
ATOM 664 C CA . GLU A 1 87 ? -16.969 7.973 1.105 1 96.94 87 GLU A CA 1
ATOM 665 C C . GLU A 1 87 ? -17.828 8.969 0.319 1 96.94 87 GLU A C 1
ATOM 667 O O . GLU A 1 87 ? -18.734 8.57 -0.414 1 96.94 87 GLU A O 1
ATOM 672 N N . THR A 1 88 ? -17.562 10.242 0.373 1 95.81 88 THR A N 1
ATOM 673 C CA . THR A 1 88 ? -18.438 11.281 -0.161 1 95.81 88 THR A CA 1
ATOM 674 C C . THR A 1 88 ? -18.203 11.469 -1.657 1 95.81 88 THR A C 1
ATOM 676 O O . THR A 1 88 ? -19.141 11.727 -2.41 1 95.81 88 THR A O 1
ATO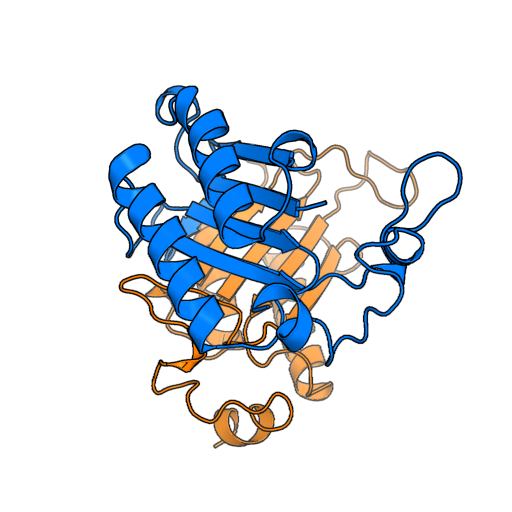M 679 N N . GLU A 1 89 ? -16.953 11.32 -2.125 1 96.5 89 GLU A N 1
ATOM 680 C CA . GLU A 1 89 ? -16.625 11.68 -3.502 1 96.5 89 GLU A CA 1
ATOM 681 C C . GLU A 1 89 ? -16.469 10.438 -4.375 1 96.5 89 GLU A C 1
ATOM 683 O O . GLU A 1 89 ? -16.656 10.5 -5.59 1 96.5 89 GLU A O 1
ATOM 688 N N . ILE A 1 90 ? -16.141 9.359 -3.77 1 96.81 90 ILE A N 1
ATOM 689 C CA . ILE A 1 90 ? -15.883 8.156 -4.543 1 96.81 90 ILE A CA 1
ATOM 690 C C . ILE A 1 90 ? -17 7.141 -4.32 1 96.81 90 ILE A C 1
ATOM 692 O O . ILE A 1 90 ? -17.25 6.285 -5.172 1 96.81 90 ILE A O 1
ATOM 696 N N . GLY A 1 91 ? -17.672 7.23 -3.182 1 95.94 91 GLY A N 1
ATOM 697 C CA . GLY A 1 91 ? -18.734 6.289 -2.85 1 95.94 91 GLY A CA 1
ATOM 698 C C . GLY A 1 91 ? -18.219 5.012 -2.209 1 95.94 91 GLY A C 1
ATOM 699 O O . GLY A 1 91 ? -18.828 3.951 -2.348 1 95.94 91 GLY A O 1
ATOM 700 N N . LEU A 1 92 ? -17.125 5.012 -1.634 1 95.81 92 LEU A N 1
ATOM 701 C CA . LEU A 1 92 ? -16.562 3.906 -0.873 1 95.81 92 LEU A CA 1
ATOM 702 C C . LEU A 1 92 ? -16.75 4.125 0.625 1 95.81 92 LEU A C 1
ATOM 704 O O . LEU A 1 92 ? -16.188 5.062 1.196 1 95.81 92 LEU A O 1
ATOM 708 N N . PRO A 1 93 ? -17.531 3.213 1.225 1 95.25 93 PRO A N 1
ATOM 709 C CA . PRO A 1 93 ? -17.641 3.35 2.68 1 95.25 93 PRO A CA 1
ATOM 710 C C . PRO A 1 93 ? -16.281 3.379 3.373 1 95.25 93 PRO A C 1
ATOM 712 O O . PRO A 1 93 ? -15.336 2.734 2.914 1 95.25 93 PRO A O 1
ATOM 715 N N . GLN A 1 94 ? -16.172 4.109 4.5 1 94.19 94 GLN A N 1
ATOM 716 C CA . GLN A 1 94 ? -14.914 4.246 5.215 1 94.19 94 GLN A CA 1
ATOM 717 C C . GLN A 1 94 ? -14.406 2.891 5.699 1 94.19 94 GLN A C 1
ATOM 719 O O . GLN A 1 94 ? -13.195 2.705 5.887 1 94.19 94 GLN A O 1
ATOM 724 N N . THR A 1 95 ? -15.273 1.925 5.871 1 90.88 95 THR A N 1
ATOM 725 C CA . THR A 1 95 ? -14.898 0.59 6.324 1 90.88 95 THR A CA 1
ATOM 726 C C . THR A 1 95 ? -14.297 -0.221 5.18 1 90.88 95 THR A C 1
ATOM 728 O O . THR A 1 95 ? -13.703 -1.279 5.406 1 90.88 95 THR A O 1
ATOM 731 N N . SER A 1 96 ? -14.414 0.274 3.986 1 93.94 96 SER A N 1
ATOM 732 C CA . SER A 1 96 ? -13.93 -0.446 2.811 1 93.94 96 SER A CA 1
ATOM 733 C C . SER A 1 96 ? -12.672 0.198 2.244 1 93.94 96 SER A C 1
ATOM 735 O O . SER A 1 96 ? -12.383 0.067 1.052 1 93.94 96 SER A O 1
ATOM 737 N N . CYS A 1 97 ? -11.984 0.909 3.104 1 95.12 97 CYS A N 1
ATOM 738 C CA . CYS A 1 97 ? -10.781 1.593 2.648 1 95.12 97 CYS A CA 1
ATOM 739 C C . CYS A 1 97 ? -9.828 1.857 3.809 1 95.12 97 CYS A C 1
ATOM 741 O O . CYS A 1 97 ? -10.25 1.882 4.969 1 95.12 97 CYS A O 1
ATOM 743 N N . PHE A 1 98 ? -8.586 1.979 3.576 1 96.38 98 PHE A N 1
ATOM 744 C CA . PHE A 1 98 ? -7.637 2.449 4.578 1 96.38 98 PHE A CA 1
ATOM 745 C C . PHE A 1 98 ? -6.609 3.387 3.955 1 96.38 98 PHE A C 1
ATOM 747 O O . PHE A 1 98 ? -6.582 3.564 2.736 1 96.38 98 PHE A O 1
ATOM 754 N N . PHE A 1 99 ? -5.906 4.098 4.816 1 96.94 99 PHE A N 1
ATOM 755 C CA . PHE A 1 99 ? -4.984 5.152 4.422 1 96.94 99 PHE A CA 1
ATOM 756 C C . PHE A 1 99 ? -3.592 4.895 4.984 1 96.94 99 PHE A C 1
ATOM 758 O O . PHE A 1 99 ? -3.393 4.93 6.199 1 96.94 99 PHE A O 1
ATOM 765 N N . MET A 1 100 ? -2.688 4.609 4.059 1 96.38 100 MET A N 1
ATOM 766 C CA . MET A 1 100 ? -1.311 4.344 4.465 1 96.38 100 MET A CA 1
ATOM 767 C C . MET A 1 100 ? -0.428 5.566 4.227 1 96.38 100 MET A C 1
ATOM 769 O O . MET A 1 100 ? -0.422 6.129 3.131 1 96.38 100 MET A O 1
ATOM 773 N N . MET A 1 101 ? 0.342 5.957 5.219 1 95.38 101 MET A N 1
ATOM 774 C CA . MET A 1 101 ? 1.203 7.133 5.129 1 95.38 101 MET A CA 1
ATOM 775 C C . MET A 1 101 ? 2.674 6.738 5.238 1 95.38 101 MET A C 1
ATOM 777 O O . MET A 1 101 ? 3.064 6.031 6.164 1 95.38 101 MET A O 1
ATOM 781 N N . HIS A 1 102 ? 3.424 7.195 4.324 1 93 102 HIS A N 1
ATOM 782 C CA . HIS A 1 102 ? 4.863 6.957 4.289 1 93 102 HIS A CA 1
ATOM 783 C C . HIS A 1 102 ? 5.637 8.266 4.43 1 93 102 HIS A C 1
ATOM 785 O O . HIS A 1 102 ? 5.484 9.172 3.611 1 93 102 HIS A O 1
ATOM 791 N N . ASN A 1 103 ? 6.48 8.258 5.434 1 91.12 103 ASN A N 1
ATOM 792 C CA . ASN A 1 103 ? 7.371 9.406 5.609 1 91.12 103 ASN A CA 1
ATOM 793 C C . ASN A 1 103 ? 8.656 9.242 4.801 1 91.12 103 ASN A C 1
ATOM 795 O O . ASN A 1 103 ? 9.43 8.32 5.035 1 91.12 103 ASN A O 1
ATOM 799 N N . ASN A 1 104 ? 8.859 10.172 3.91 1 89.94 104 ASN A N 1
ATOM 800 C CA . ASN A 1 104 ? 10.07 10.109 3.092 1 89.94 104 ASN A CA 1
ATOM 801 C C . ASN A 1 104 ? 11.148 11.047 3.621 1 89.94 104 ASN A C 1
ATOM 803 O O . ASN A 1 104 ? 10.859 12.156 4.074 1 89.94 104 ASN A O 1
ATOM 807 N N . ASP A 1 105 ? 12.383 10.562 3.617 1 88.62 105 ASP A N 1
ATOM 808 C CA . ASP A 1 105 ? 13.547 11.391 3.904 1 88.62 105 ASP A CA 1
ATOM 809 C C . ASP A 1 105 ? 13.883 12.289 2.717 1 88.62 105 ASP A C 1
ATOM 811 O O . ASP A 1 105 ? 14.117 11.805 1.608 1 88.62 105 ASP A O 1
ATOM 815 N N . PRO A 1 106 ? 13.891 13.586 3.004 1 90.56 106 PRO A N 1
ATOM 816 C CA . PRO A 1 106 ? 14.156 14.484 1.879 1 90.56 106 PRO A CA 1
ATOM 817 C C . PRO A 1 106 ? 15.531 14.258 1.26 1 90.56 106 PRO A C 1
ATOM 819 O O . PRO A 1 106 ? 15.773 14.664 0.12 1 90.56 106 PRO A O 1
ATOM 822 N N . LYS A 1 107 ? 16.453 13.633 1.944 1 92.31 107 LYS A N 1
ATOM 823 C CA . LYS A 1 107 ? 17.766 13.312 1.413 1 92.31 107 LYS A CA 1
ATOM 824 C C . LYS A 1 107 ? 17.688 12.18 0.395 1 92.31 107 LYS A C 1
ATOM 826 O O . LYS A 1 107 ? 18.656 11.93 -0.341 1 92.31 107 LYS A O 1
ATOM 831 N N . HIS A 1 108 ? 16.625 11.555 0.383 1 92.38 108 HIS A N 1
ATOM 832 C CA . HIS A 1 108 ? 16.469 10.398 -0.493 1 92.38 108 HIS A CA 1
ATOM 833 C C . HIS A 1 108 ? 15.578 10.719 -1.682 1 92.38 108 HIS A C 1
ATOM 835 O O . HIS A 1 108 ? 15.141 9.82 -2.402 1 92.38 108 HIS A O 1
ATOM 841 N N . ILE A 1 109 ? 15.211 11.945 -1.801 1 91.19 109 ILE A N 1
ATOM 842 C CA . ILE A 1 109 ? 14.375 12.344 -2.922 1 91.19 109 ILE A CA 1
ATOM 843 C C . ILE A 1 109 ? 15.164 13.258 -3.857 1 91.19 109 ILE A C 1
ATOM 845 O O . ILE A 1 109 ? 15.5 14.391 -3.498 1 91.19 109 ILE A O 1
ATOM 849 N N . GLY A 1 110 ? 15.406 12.688 -5.004 1 92.12 110 GLY A N 1
ATOM 850 C CA . GLY A 1 110 ? 16.109 13.461 -6.012 1 92.12 110 GLY A CA 1
ATOM 851 C C . GLY A 1 110 ? 15.188 14.305 -6.879 1 92.12 110 GLY A C 1
ATOM 852 O O . GLY A 1 110 ? 14.086 13.875 -7.219 1 92.12 110 GLY A O 1
ATOM 853 N N . LEU A 1 111 ? 15.547 15.484 -7.156 1 88.06 111 LEU A N 1
ATOM 854 C CA . LEU A 1 111 ? 14.852 16.422 -8.031 1 88.06 111 LEU A CA 1
ATOM 855 C C . LEU A 1 111 ? 15.688 16.734 -9.273 1 88.06 111 LEU A C 1
ATOM 857 O O . LEU A 1 111 ? 16.812 16.266 -9.391 1 88.06 111 LEU A O 1
ATOM 861 N N . GLY A 1 112 ? 14.961 17.375 -10.172 1 85.62 112 GLY A N 1
ATOM 862 C CA . GLY A 1 112 ? 15.75 17.844 -11.305 1 85.62 112 GLY A CA 1
ATOM 863 C C . GLY A 1 112 ? 16.906 18.734 -10.898 1 85.62 112 GLY A C 1
ATOM 864 O O . GLY A 1 112 ? 17.016 19.125 -9.734 1 85.62 112 GLY A O 1
ATOM 865 N N . ASP A 1 113 ? 17.828 18.938 -11.883 1 88.31 113 ASP A N 1
ATOM 866 C CA . ASP A 1 113 ? 18.938 19.875 -11.758 1 88.31 113 ASP A CA 1
ATOM 867 C C . ASP A 1 113 ? 19.953 19.391 -10.719 1 88.31 113 ASP A C 1
ATOM 869 O O . ASP A 1 113 ? 20.547 20.188 -10.008 1 88.31 113 ASP A O 1
ATOM 873 N N . ASN A 1 114 ? 20.047 18.094 -10.406 1 91.25 114 ASN A N 1
ATOM 874 C CA . ASN A 1 114 ? 21.016 17.469 -9.516 1 91.25 114 ASN A CA 1
ATOM 875 C C . ASN A 1 114 ? 20.781 17.859 -8.062 1 91.25 114 ASN A C 1
ATOM 877 O O . ASN A 1 114 ? 21.75 18.016 -7.297 1 91.25 114 ASN A O 1
ATOM 881 N N . LYS A 1 115 ? 19.531 18.188 -7.684 1 90.69 115 LYS A N 1
ATOM 882 C CA . LYS A 1 115 ? 19.203 18.578 -6.312 1 90.69 115 LYS A CA 1
ATOM 883 C C . LYS A 1 115 ? 18.375 17.516 -5.625 1 90.69 115 LYS A C 1
ATOM 885 O O . LYS A 1 115 ? 17.75 16.672 -6.285 1 90.69 115 LYS A O 1
ATOM 890 N N . LEU A 1 116 ? 18.562 17.484 -4.242 1 92.19 116 LEU A N 1
ATOM 891 C CA . LEU A 1 116 ? 17.656 16.703 -3.389 1 92.19 116 LEU A CA 1
ATOM 892 C C . LEU A 1 116 ? 16.578 17.609 -2.789 1 92.19 116 LEU A C 1
ATOM 894 O O . LEU A 1 116 ? 16.734 18.828 -2.742 1 92.19 116 LEU A O 1
ATOM 898 N N . CYS A 1 117 ? 15.508 16.984 -2.414 1 89.81 117 CYS A N 1
ATOM 899 C CA . CYS A 1 117 ? 14.508 17.75 -1.68 1 89.81 117 CYS A CA 1
ATOM 900 C C . CYS A 1 117 ? 15.125 18.438 -0.465 1 89.81 117 CYS A C 1
ATOM 902 O O . CYS A 1 117 ? 14.727 19.547 -0.101 1 89.81 117 CYS A O 1
ATOM 904 N N . ALA A 1 118 ? 16.141 17.781 0.08 1 90.25 118 ALA A N 1
ATOM 905 C CA . ALA A 1 118 ? 16.797 18.328 1.266 1 90.25 118 ALA A CA 1
ATOM 906 C C . ALA A 1 118 ? 17.516 19.641 0.946 1 90.25 118 ALA A C 1
ATOM 908 O O . ALA A 1 118 ? 17.859 20.391 1.852 1 90.25 118 ALA A O 1
ATOM 909 N N . ASP A 1 119 ? 17.812 19.875 -0.317 1 89.62 119 ASP A N 1
ATOM 910 C CA . ASP A 1 119 ? 18.5 21.094 -0.741 1 89.62 119 ASP A CA 1
ATOM 911 C C . ASP A 1 119 ? 17.531 22.266 -0.873 1 89.62 119 ASP A C 1
ATOM 913 O O . ASP A 1 119 ? 17.969 23.406 -1.01 1 89.62 119 ASP A O 1
ATOM 917 N N . ARG A 1 120 ? 16.266 22.047 -0.775 1 84.38 120 ARG A N 1
ATOM 918 C CA . ARG A 1 120 ? 15.281 23.109 -0.875 1 84.38 120 ARG A CA 1
ATOM 919 C C . ARG A 1 120 ? 15.078 23.797 0.471 1 84.38 120 ARG A C 1
ATOM 921 O O . ARG A 1 120 ? 15.086 23.141 1.517 1 84.38 120 ARG A O 1
ATOM 928 N N . PRO A 1 121 ? 14.93 25.141 0.333 1 80.62 121 PRO A N 1
ATOM 929 C CA . PRO A 1 121 ? 14.859 25.922 1.566 1 80.62 121 PRO A CA 1
ATOM 930 C C . PRO A 1 121 ? 13.844 25.359 2.562 1 80.62 121 PRO A C 1
ATOM 932 O O . PRO A 1 121 ? 14.094 25.359 3.771 1 80.62 121 PRO A O 1
ATOM 935 N N . HIS A 1 122 ? 12.781 24.797 2.107 1 77.94 122 HIS A N 1
ATOM 936 C CA . HIS A 1 122 ? 11.711 24.312 2.975 1 77.94 122 HIS A CA 1
ATOM 937 C C . HIS A 1 122 ? 12.164 23.109 3.791 1 77.94 122 HIS A C 1
ATOM 939 O O . HIS A 1 122 ? 11.648 22.875 4.887 1 77.94 122 HIS A O 1
ATOM 945 N N . PHE A 1 123 ? 13.195 22.359 3.256 1 77 123 PHE A N 1
ATOM 946 C CA . PHE A 1 123 ? 13.555 21.109 3.906 1 77 123 PHE A CA 1
ATOM 947 C C . PHE A 1 123 ? 15 21.156 4.402 1 77 123 PHE A C 1
ATOM 949 O O . PHE A 1 123 ? 15.523 20.156 4.891 1 77 123 PHE A O 1
ATOM 956 N N . LYS A 1 124 ? 15.664 22.219 4.234 1 69.75 124 LYS A N 1
ATOM 957 C CA . LYS A 1 124 ? 17.094 22.328 4.52 1 69.75 124 LYS A CA 1
ATOM 958 C C . LYS A 1 124 ? 17.391 21.891 5.949 1 69.75 124 LYS A C 1
ATOM 960 O O . LYS A 1 124 ? 18.406 21.234 6.203 1 69.75 124 LYS A O 1
ATOM 965 N N . ASN A 1 125 ? 16.625 22.172 6.887 1 67.69 125 ASN A N 1
ATOM 966 C CA . ASN A 1 125 ? 16.906 21.812 8.266 1 67.69 125 ASN A CA 1
ATOM 967 C C . ASN A 1 125 ? 16.031 20.656 8.734 1 67.69 125 ASN A C 1
ATOM 969 O O . ASN A 1 125 ? 15.797 20.5 9.938 1 67.69 125 ASN A O 1
ATOM 973 N N . TYR A 1 126 ? 15.633 19.938 7.68 1 65.06 126 TYR A N 1
ATOM 974 C CA . TYR A 1 126 ? 14.734 18.844 8 1 65.06 126 TYR A CA 1
ATOM 975 C C . TYR A 1 126 ? 15.461 17.75 8.781 1 65.06 126 TYR A C 1
ATOM 977 O O . TYR A 1 126 ? 16.5 17.25 8.336 1 65.06 126 TYR A O 1
ATOM 985 N N . THR A 1 127 ? 15.195 17.672 10.117 1 62.06 127 THR A N 1
ATOM 986 C CA . THR A 1 127 ? 15.539 16.5 10.898 1 62.06 127 THR A CA 1
ATOM 987 C C . THR A 1 127 ? 14.312 15.625 11.141 1 62.06 127 THR A C 1
ATOM 989 O O . THR A 1 127 ? 13.203 16.141 11.297 1 62.06 127 THR A O 1
ATOM 992 N N . PRO A 1 128 ? 14.32 14.375 10.781 1 53.19 128 PRO A N 1
ATOM 993 C CA . PRO A 1 128 ? 13.133 13.547 11 1 53.19 128 PRO A CA 1
ATOM 994 C C . PRO A 1 128 ? 12.359 13.945 12.258 1 53.19 128 PRO A C 1
ATOM 996 O O . PRO A 1 128 ? 11.133 13.828 12.289 1 53.19 128 PRO A O 1
ATOM 999 N N . ILE A 1 129 ? 13 14.367 13.297 1 46.91 129 ILE A N 1
ATOM 1000 C CA . ILE A 1 129 ? 12.352 14.82 14.516 1 46.91 129 ILE A CA 1
ATOM 1001 C C . ILE A 1 129 ? 11.758 16.219 14.305 1 46.91 129 ILE A C 1
ATOM 1003 O O . ILE A 1 129 ? 10.695 16.531 14.852 1 46.91 129 ILE A O 1
ATOM 1007 N N . GLU A 1 130 ? 12.312 16.984 13.578 1 44.34 130 GLU A N 1
ATOM 1008 C CA . GLU A 1 130 ? 12.125 18.422 13.57 1 44.34 130 GLU A CA 1
ATOM 1009 C C . GLU A 1 130 ? 10.875 18.828 12.789 1 44.34 130 GLU A C 1
ATOM 1011 O O . GLU A 1 130 ? 10.305 19.891 13.016 1 44.34 130 GLU A O 1
ATOM 1016 N N . LEU A 1 131 ? 10.5 18.172 11.797 1 43 131 LEU A N 1
ATOM 1017 C CA . LEU A 1 131 ? 9.523 18.797 10.914 1 43 131 LEU A CA 1
ATOM 1018 C C . LEU A 1 131 ? 8.266 19.188 11.68 1 43 131 LEU A C 1
ATOM 1020 O O . LEU A 1 131 ? 7.461 19.984 11.195 1 43 131 LEU A O 1
ATOM 1024 N N . PHE A 1 132 ? 7.922 18.531 12.695 1 37.56 132 PHE A N 1
ATOM 1025 C CA . PHE A 1 132 ? 6.664 18.859 13.359 1 37.56 132 PHE A CA 1
ATOM 1026 C C . PHE A 1 132 ? 6.641 20.328 13.781 1 37.56 132 PHE A C 1
ATOM 1028 O O . PHE A 1 132 ? 5.598 20.969 13.727 1 37.56 132 PHE A O 1
ATOM 1035 N N . ASN A 1 133 ? 7.723 20.797 14.227 1 38.44 133 ASN A N 1
ATOM 1036 C CA . ASN A 1 133 ? 7.695 22.125 14.828 1 38.44 133 ASN A CA 1
ATOM 1037 C C . ASN A 1 133 ? 7.465 23.203 13.781 1 38.44 133 ASN A C 1
ATOM 1039 O O . ASN A 1 133 ? 6.812 24.219 14.055 1 38.44 133 ASN A O 1
ATOM 1043 N N . ASP A 1 134 ? 7.984 23.016 12.719 1 38.34 134 ASP A N 1
ATOM 1044 C CA . ASP A 1 134 ? 7.969 24.172 11.812 1 38.34 134 ASP A CA 1
ATOM 1045 C C . ASP A 1 134 ? 6.633 24.281 11.086 1 38.34 134 ASP A C 1
ATOM 1047 O O . ASP A 1 134 ? 6.266 25.359 10.609 1 38.34 134 ASP A O 1
ATOM 1051 N N . MET A 1 135 ? 5.938 23.188 10.742 1 39.09 135 MET A N 1
ATOM 1052 C CA . MET A 1 135 ? 4.711 23.344 9.969 1 39.09 135 MET A CA 1
ATOM 1053 C C . MET A 1 135 ? 3.598 23.938 10.828 1 39.09 135 MET A C 1
ATOM 1055 O O . MET A 1 135 ? 2.564 24.359 10.312 1 39.09 135 MET A O 1
ATOM 1059 N N . ARG A 1 136 ? 3.547 23.969 12.156 1 35.66 136 ARG A N 1
ATOM 1060 C CA . ARG A 1 136 ? 2.553 24.594 13.023 1 35.66 136 ARG A CA 1
ATOM 1061 C C . ARG A 1 136 ? 2.764 26.094 13.109 1 35.66 136 ARG A C 1
ATOM 1063 O O . ARG A 1 136 ? 1.878 26.828 13.555 1 35.66 136 ARG A O 1
ATOM 1070 N N . SER A 1 137 ? 3.869 26.484 12.812 1 31.47 137 SER A N 1
ATOM 1071 C CA . SER A 1 137 ? 3.994 27.922 13.023 1 31.47 137 SER A CA 1
ATOM 1072 C C . SER A 1 137 ? 3.523 28.703 11.797 1 31.47 137 SER A C 1
ATOM 1074 O O . SER A 1 137 ? 3.766 28.297 10.664 1 31.47 137 SER A O 1
ATOM 1076 N N . MET B 1 1 ? -5.863 -3.951 8.758 1 75.38 1 MET B N 1
ATOM 1077 C CA . MET B 1 1 ? -4.734 -3.824 7.844 1 75.38 1 MET B CA 1
ATOM 1078 C C . MET B 1 1 ? -3.654 -4.852 8.172 1 75.38 1 MET B C 1
ATOM 1080 O O . MET B 1 1 ? -3.334 -5.07 9.336 1 75.38 1 MET B O 1
ATOM 1084 N N . PRO B 1 2 ? -3.412 -6.34 7.203 1 94.25 2 PRO B N 1
ATOM 1085 C CA . PRO B 1 2 ? -2.273 -6.59 6.316 1 94.25 2 PRO B CA 1
ATOM 1086 C C . PRO B 1 2 ? -2.633 -6.445 4.836 1 94.25 2 PRO B C 1
ATOM 1088 O O . PRO B 1 2 ? -3.764 -6.742 4.441 1 94.25 2 PRO B O 1
ATOM 1091 N N . LEU B 1 3 ? -1.78 -5.867 4.039 1 97 3 LEU B N 1
ATOM 1092 C CA . LEU B 1 3 ? -1.836 -5.812 2.582 1 97 3 LEU B CA 1
ATOM 1093 C C . LEU B 1 3 ? -0.757 -6.691 1.962 1 97 3 LEU B C 1
ATOM 1095 O O . LEU B 1 3 ? 0.428 -6.531 2.26 1 97 3 LEU B O 1
ATOM 1099 N N . CYS B 1 4 ? -1.177 -7.648 1.176 1 98.19 4 CYS B N 1
ATOM 1100 C CA . CYS B 1 4 ? -0.239 -8.477 0.43 1 98.19 4 CYS B CA 1
ATOM 1101 C C . CYS B 1 4 ? -0.436 -8.312 -1.072 1 98.19 4 CYS B C 1
ATOM 1103 O O . CYS B 1 4 ? -1.55 -8.461 -1.577 1 98.19 4 CYS B O 1
ATOM 1105 N N . ILE B 1 5 ? 0.604 -8.016 -1.729 1 98.31 5 ILE B N 1
ATOM 1106 C CA . ILE B 1 5 ? 0.57 -7.836 -3.176 1 98.31 5 ILE B CA 1
ATOM 1107 C C . ILE B 1 5 ? 1.45 -8.891 -3.848 1 98.31 5 ILE B C 1
ATOM 1109 O O . ILE B 1 5 ? 2.594 -9.102 -3.439 1 98.31 5 ILE B O 1
ATOM 1113 N N . PHE B 1 6 ? 0.905 -9.57 -4.789 1 98.25 6 PHE B N 1
ATOM 1114 C CA . PHE B 1 6 ? 1.677 -10.477 -5.633 1 98.25 6 PHE B CA 1
ATOM 1115 C C . PHE B 1 6 ? 1.874 -9.891 -7.023 1 98.25 6 PHE B C 1
ATOM 1117 O O . PHE B 1 6 ? 0.903 -9.617 -7.734 1 98.25 6 PHE B O 1
ATOM 1124 N N . HIS B 1 7 ? 3.137 -9.633 -7.371 1 98.38 7 HIS B N 1
ATOM 1125 C CA . HIS B 1 7 ? 3.533 -9.156 -8.688 1 98.38 7 HIS B CA 1
ATOM 1126 C C . HIS B 1 7 ? 4.062 -10.289 -9.555 1 98.38 7 HIS B C 1
ATOM 1128 O O . HIS B 1 7 ? 4.922 -11.062 -9.117 1 98.38 7 HIS B O 1
ATOM 1134 N N . THR B 1 8 ? 3.623 -10.344 -10.805 1 97.94 8 THR B N 1
ATOM 1135 C CA . THR B 1 8 ? 4.164 -11.398 -11.648 1 97.94 8 THR B CA 1
ATOM 1136 C C . THR B 1 8 ? 4.031 -11.031 -13.125 1 97.94 8 THR B C 1
ATOM 1138 O O . THR B 1 8 ? 3.141 -10.266 -13.5 1 97.94 8 THR B O 1
ATOM 1141 N N . ASN B 1 9 ? 4.969 -11.516 -13.953 1 97.56 9 ASN B N 1
ATOM 1142 C CA . ASN B 1 9 ? 4.867 -11.367 -15.398 1 97.56 9 ASN B CA 1
ATOM 1143 C C . ASN B 1 9 ? 3.912 -12.391 -16 1 97.56 9 ASN B C 1
ATOM 1145 O O . ASN B 1 9 ? 3.602 -12.336 -17.188 1 97.56 9 ASN B O 1
ATOM 1149 N N . MET B 1 10 ? 3.451 -13.328 -15.164 1 96.56 10 MET B N 1
ATOM 1150 C CA . MET B 1 10 ? 2.49 -14.312 -15.648 1 96.56 10 MET B CA 1
ATOM 1151 C C . MET B 1 10 ? 1.158 -13.656 -15.992 1 96.56 10 MET B C 1
ATOM 1153 O O . MET B 1 10 ? 0.726 -12.727 -15.305 1 96.56 10 MET B O 1
ATOM 1157 N N . SER B 1 11 ? 0.566 -14.172 -17.047 1 96.5 11 SER B N 1
ATOM 1158 C CA . SER B 1 11 ? -0.733 -13.633 -17.422 1 96.5 11 SER B CA 1
ATOM 1159 C C . SER B 1 11 ? -1.812 -14.016 -16.422 1 96.5 11 SER B C 1
ATOM 1161 O O . SER B 1 11 ? -1.645 -14.969 -15.656 1 96.5 11 SER B O 1
ATOM 1163 N N . ALA B 1 12 ? -2.873 -13.258 -16.406 1 95.12 12 ALA B N 1
ATOM 1164 C CA . ALA B 1 12 ? -3.951 -13.414 -15.438 1 95.12 12 ALA B CA 1
ATOM 1165 C C . ALA B 1 12 ? -4.566 -14.812 -15.523 1 95.12 12 ALA B C 1
ATOM 1167 O O . ALA B 1 12 ? -5.004 -15.367 -14.508 1 95.12 12 ALA B O 1
ATOM 1168 N N . ASP B 1 13 ? -4.648 -15.359 -16.719 1 95.31 13 ASP B N 1
ATOM 1169 C CA . ASP B 1 13 ? -5.281 -16.656 -16.922 1 95.31 13 ASP B CA 1
ATOM 1170 C C . ASP B 1 13 ? -4.449 -17.781 -16.297 1 95.31 13 ASP B C 1
ATOM 1172 O O . ASP B 1 13 ? -4.938 -18.891 -16.109 1 95.31 13 ASP B O 1
ATOM 1176 N N . ARG B 1 14 ? -3.234 -17.5 -15.906 1 95.12 14 ARG B N 1
ATOM 1177 C CA . ARG B 1 14 ? -2.352 -18.516 -15.336 1 95.12 14 ARG B CA 1
ATOM 1178 C C . ARG B 1 14 ? -2.346 -18.438 -13.812 1 95.12 14 ARG B C 1
ATOM 1180 O O . ARG B 1 14 ? -1.703 -19.266 -13.156 1 95.12 14 ARG B O 1
ATOM 1187 N N . VAL B 1 15 ? -2.934 -17.484 -13.258 1 95.19 15 VAL B N 1
ATOM 1188 C CA . VAL B 1 15 ? -3.076 -17.359 -11.812 1 95.19 15 VAL B CA 1
ATOM 1189 C C . VAL B 1 15 ? -4.531 -17.594 -11.414 1 95.19 15 VAL B C 1
ATOM 1191 O O . VAL B 1 15 ? -5.387 -16.734 -11.633 1 95.19 15 VAL B O 1
ATOM 1194 N N . SER B 1 16 ? -4.75 -18.719 -10.852 1 91.56 16 SER B N 1
ATOM 1195 C CA . SER B 1 16 ? -6.117 -19.125 -10.539 1 91.56 16 SER B CA 1
ATOM 1196 C C . SER B 1 16 ? -6.762 -18.188 -9.531 1 91.56 16 SER B C 1
ATOM 1198 O O . SER B 1 16 ? -6.07 -17.562 -8.727 1 91.56 16 SER B O 1
ATOM 1200 N N . ASP B 1 17 ? -8.094 -18.188 -9.492 1 86.75 17 ASP B N 1
ATOM 1201 C CA . ASP B 1 17 ? -8.852 -17.344 -8.57 1 86.75 17 ASP B CA 1
ATOM 1202 C C . ASP B 1 17 ? -8.664 -17.812 -7.129 1 86.75 17 ASP B C 1
ATOM 1204 O O . ASP B 1 17 ? -8.797 -17.031 -6.191 1 86.75 17 ASP B O 1
ATOM 1208 N N . GLU B 1 18 ? -8.344 -19.047 -7.027 1 92.06 18 GLU B N 1
ATOM 1209 C CA . GLU B 1 18 ? -8.18 -19.625 -5.699 1 92.06 18 GLU B CA 1
ATOM 1210 C C . GLU B 1 18 ? -6.949 -19.062 -5 1 92.06 18 GLU B C 1
ATOM 1212 O O . GLU B 1 18 ? -6.84 -19.125 -3.773 1 92.06 18 GLU B O 1
ATOM 1217 N N . VAL B 1 19 ? -6.047 -18.578 -5.812 1 94.19 19 VAL B N 1
ATOM 1218 C CA . VAL B 1 19 ? -4.824 -18.016 -5.246 1 94.19 19 VAL B CA 1
ATOM 1219 C C . VAL B 1 19 ? -5.168 -16.891 -4.27 1 94.19 19 VAL B C 1
ATOM 1221 O O . VAL B 1 19 ? -4.562 -16.781 -3.201 1 94.19 19 VAL B O 1
ATOM 1224 N N . HIS B 1 20 ? -6.105 -16.172 -4.605 1 93 20 HIS B N 1
ATOM 1225 C CA . HIS B 1 20 ? -6.492 -15.047 -3.752 1 93 20 HIS B CA 1
ATOM 1226 C C . HIS B 1 20 ? -6.902 -15.531 -2.367 1 93 20 HIS B C 1
ATOM 1228 O O . HIS B 1 20 ? -6.363 -15.078 -1.357 1 93 20 HIS B O 1
ATOM 1234 N N . SER B 1 21 ? -7.844 -16.469 -2.359 1 94.12 21 SER B N 1
ATOM 1235 C CA . SER B 1 21 ? -8.383 -16.953 -1.096 1 94.12 21 SER B CA 1
ATOM 1236 C C . SER B 1 21 ? -7.316 -17.703 -0.295 1 94.12 21 SER B C 1
ATOM 1238 O O . SER B 1 21 ? -7.227 -17.531 0.924 1 94.12 21 SER B O 1
ATOM 1240 N N . LYS B 1 22 ? -6.582 -18.453 -0.926 1 96.31 22 LYS B N 1
ATOM 1241 C CA . LYS B 1 22 ? -5.543 -19.219 -0.244 1 96.31 22 LYS B CA 1
ATOM 1242 C C . LYS B 1 22 ? -4.465 -18.297 0.323 1 96.31 22 LYS B C 1
ATOM 1244 O O . LYS B 1 22 ? -3.984 -18.516 1.438 1 96.31 22 LYS B O 1
ATOM 1249 N N . LEU B 1 23 ? -4.078 -17.312 -0.465 1 97 23 LEU B N 1
ATOM 1250 C CA . LEU B 1 23 ? -3.092 -16.359 0.006 1 97 23 LEU B CA 1
ATOM 1251 C C . LEU B 1 23 ? -3.617 -15.586 1.212 1 97 23 LEU B C 1
ATOM 1253 O O . LEU B 1 23 ? -2.883 -15.352 2.176 1 97 23 LEU B O 1
ATOM 1257 N N . SER B 1 24 ? -4.855 -15.227 1.176 1 96.25 24 SER B N 1
ATOM 1258 C CA . SER B 1 24 ? -5.48 -14.547 2.305 1 96.25 24 SER B CA 1
ATOM 1259 C C . SER B 1 24 ? -5.371 -15.375 3.58 1 96.25 24 SER B C 1
ATOM 1261 O O . SER B 1 24 ? -5.039 -14.852 4.645 1 96.25 24 SER B O 1
ATOM 1263 N N . LYS B 1 25 ? -5.598 -16.609 3.469 1 95.75 25 LYS B N 1
ATOM 1264 C CA . LYS B 1 25 ? -5.516 -17.531 4.609 1 95.75 25 LYS B CA 1
ATOM 1265 C C . LYS B 1 25 ? -4.09 -17.609 5.141 1 95.75 25 LYS B C 1
ATOM 1267 O O . LYS B 1 25 ? -3.867 -17.562 6.352 1 95.75 25 LYS B O 1
ATOM 1272 N N . ILE B 1 26 ? -3.133 -17.734 4.301 1 96.19 26 ILE B N 1
ATOM 1273 C CA . ILE B 1 26 ? -1.73 -17.844 4.684 1 96.19 26 ILE B CA 1
ATOM 1274 C C . ILE B 1 26 ? -1.289 -16.578 5.422 1 96.19 26 ILE B C 1
ATOM 1276 O O . ILE B 1 26 ? -0.617 -16.656 6.453 1 96.19 26 ILE B O 1
ATOM 1280 N N . ILE B 1 27 ? -1.683 -15.414 4.891 1 96.25 27 ILE B N 1
ATOM 1281 C CA . ILE B 1 27 ? -1.298 -14.148 5.496 1 96.25 27 ILE B CA 1
ATOM 1282 C C . ILE B 1 27 ? -1.938 -14.023 6.879 1 96.25 27 ILE B C 1
ATOM 1284 O O . ILE B 1 27 ? -1.304 -13.547 7.82 1 96.25 27 ILE B O 1
ATOM 1288 N N . SER B 1 28 ? -3.182 -14.43 6.973 1 94.5 28 SER B N 1
ATOM 1289 C CA . SER B 1 28 ? -3.863 -14.422 8.258 1 94.5 28 SER B CA 1
ATOM 1290 C C . SER B 1 28 ? -3.105 -15.242 9.297 1 94.5 28 SER B C 1
ATOM 1292 O O . SER B 1 28 ? -2.84 -14.766 10.398 1 94.5 28 SER B O 1
ATOM 1294 N N . GLU B 1 29 ? -2.727 -16.375 8.93 1 92.56 29 GLU B N 1
ATOM 1295 C CA . GLU B 1 29 ? -1.972 -17.266 9.812 1 92.56 29 GLU B CA 1
ATOM 1296 C C . GLU B 1 29 ? -0.608 -16.656 10.156 1 92.56 29 GLU B C 1
ATOM 1298 O O . GLU B 1 29 ? -0.177 -16.703 11.305 1 92.56 29 GLU B O 1
ATOM 1303 N N . MET B 1 30 ? 0.014 -16.109 9.242 1 91.69 30 MET B N 1
ATOM 1304 C CA . MET B 1 30 ? 1.37 -15.578 9.352 1 91.69 30 MET B CA 1
ATOM 1305 C C . MET B 1 30 ? 1.406 -14.359 10.266 1 91.69 30 MET B C 1
ATOM 1307 O O . MET B 1 30 ? 2.373 -14.156 11.008 1 91.69 30 MET B O 1
ATOM 1311 N N . THR B 1 31 ? 0.406 -13.57 10.273 1 89.38 31 THR B N 1
ATOM 1312 C CA . THR B 1 31 ? 0.429 -12.289 10.977 1 89.38 31 THR B CA 1
ATOM 1313 C C . THR B 1 31 ? -0.426 -12.352 12.242 1 89.38 31 THR B C 1
ATOM 1315 O O . THR B 1 31 ? -0.381 -11.445 13.07 1 89.38 31 THR B O 1
ATOM 1318 N N . GLY B 1 32 ? -1.236 -13.398 12.336 1 88.25 32 GLY B N 1
ATOM 1319 C CA . GLY B 1 32 ? -2.156 -13.484 13.461 1 88.25 32 GLY B CA 1
ATOM 1320 C C . GLY B 1 32 ? -3.354 -12.562 13.32 1 88.25 32 GLY B C 1
ATOM 1321 O O . GLY B 1 32 ? -4.051 -12.297 14.305 1 88.25 32 GLY B O 1
ATOM 1322 N N . SER B 1 33 ? -3.602 -12.078 12.195 1 88.94 33 SER B N 1
ATOM 1323 C CA . SER B 1 33 ? -4.723 -11.18 11.945 1 88.94 33 SER B CA 1
ATOM 1324 C C . SER B 1 33 ? -5.949 -11.945 11.469 1 88.94 33 SER B C 1
ATOM 1326 O O . SER B 1 33 ? -5.824 -13.016 10.875 1 88.94 33 SER B O 1
ATOM 1328 N N . ASN B 1 34 ? -7.109 -11.391 11.773 1 90.69 34 ASN B N 1
ATOM 1329 C CA . ASN B 1 34 ? -8.32 -11.984 11.211 1 90.69 34 ASN B CA 1
ATOM 1330 C C . ASN B 1 34 ? -8.336 -11.891 9.688 1 90.69 34 ASN B C 1
ATOM 1332 O O . ASN B 1 34 ? -7.949 -10.867 9.117 1 90.69 34 ASN B O 1
ATOM 1336 N N . GLU B 1 35 ? -8.805 -12.953 9.055 1 91.31 35 GLU B N 1
ATOM 1337 C CA . GLU B 1 35 ? -8.844 -12.977 7.598 1 91.31 35 GLU B CA 1
ATOM 1338 C C . GLU B 1 35 ? -9.656 -11.805 7.055 1 91.31 35 GLU B C 1
ATOM 1340 O O . GLU B 1 35 ? -9.367 -11.289 5.977 1 91.31 35 GLU B O 1
ATOM 1345 N N . THR B 1 36 ? -10.656 -11.367 7.793 1 91.06 36 THR B N 1
ATOM 1346 C CA . THR B 1 36 ? -11.547 -10.297 7.348 1 91.06 36 THR B CA 1
ATOM 1347 C C . THR B 1 36 ? -10.781 -8.977 7.242 1 91.06 36 THR B C 1
ATOM 1349 O O . THR B 1 36 ? -11.273 -8.016 6.641 1 91.06 36 THR B O 1
ATOM 1352 N N . SER B 1 37 ? -9.609 -8.898 7.715 1 90.5 37 SER B N 1
ATOM 1353 C CA . SER B 1 37 ? -8.836 -7.664 7.695 1 90.5 37 SER B CA 1
ATOM 1354 C C . SER B 1 37 ? -7.758 -7.703 6.613 1 90.5 37 SER B C 1
ATOM 1356 O O . SER B 1 37 ? -7.004 -6.742 6.449 1 90.5 37 SER B O 1
ATOM 1358 N N . ILE B 1 38 ? -7.711 -8.773 5.891 1 94.75 38 ILE B N 1
ATOM 1359 C CA . ILE B 1 38 ? -6.598 -8.969 4.969 1 94.75 38 ILE B CA 1
ATOM 1360 C C . ILE B 1 38 ? -6.988 -8.492 3.574 1 94.75 38 ILE B C 1
ATOM 1362 O O . ILE B 1 38 ? -8.055 -8.844 3.062 1 94.75 38 ILE B O 1
ATOM 1366 N N . THR B 1 39 ? -6.176 -7.648 2.977 1 96.69 39 THR B N 1
ATOM 1367 C CA . THR B 1 39 ? -6.277 -7.254 1.576 1 96.69 39 THR B CA 1
ATOM 1368 C C . THR B 1 39 ? -5.223 -7.961 0.733 1 96.69 39 THR B C 1
ATOM 1370 O O . THR B 1 39 ? -4.051 -8.008 1.11 1 96.69 39 THR B O 1
ATOM 1373 N N . VAL B 1 40 ? -5.648 -8.539 -0.36 1 97.56 40 VAL B N 1
ATOM 1374 C CA . VAL B 1 40 ? -4.734 -9.164 -1.31 1 97.56 40 VAL B CA 1
ATOM 1375 C C . VAL B 1 40 ? -4.922 -8.547 -2.693 1 97.56 40 VAL B C 1
ATOM 1377 O O . VAL B 1 40 ? -6.051 -8.367 -3.15 1 97.56 40 VAL B O 1
ATOM 1380 N N . GLU B 1 41 ? -3.881 -8.148 -3.275 1 97.62 41 GLU B N 1
ATOM 1381 C CA . GLU B 1 41 ? -3.885 -7.691 -4.664 1 97.62 41 GLU B CA 1
ATOM 1382 C C . GLU B 1 41 ? -3.006 -8.578 -5.539 1 97.62 41 GLU B C 1
ATOM 1384 O O . GLU B 1 41 ? -1.869 -8.891 -5.176 1 97.62 41 GLU B O 1
ATOM 1389 N N . LEU B 1 42 ? -3.564 -9.023 -6.676 1 97.5 42 LEU B N 1
ATOM 1390 C CA . LEU B 1 42 ? -2.807 -9.766 -7.676 1 97.5 42 LEU B CA 1
ATOM 1391 C C . LEU B 1 42 ? -2.49 -8.891 -8.883 1 97.5 42 LEU B C 1
ATOM 1393 O O . LEU B 1 42 ? -3.4 -8.422 -9.57 1 97.5 42 LEU B O 1
ATOM 1397 N N . ARG B 1 43 ? -1.264 -8.602 -9.086 1 97.81 43 ARG B N 1
ATOM 1398 C CA . ARG B 1 43 ? -0.798 -7.824 -10.234 1 97.81 43 ARG B CA 1
ATOM 1399 C C . ARG B 1 43 ? -0.139 -8.727 -11.273 1 97.81 43 ARG B C 1
ATOM 1401 O O . ARG B 1 43 ? 1.054 -9.023 -11.18 1 97.81 43 ARG B O 1
ATOM 1408 N N . THR B 1 44 ? -0.876 -9.07 -12.312 1 97.44 44 THR B N 1
ATOM 1409 C CA . THR B 1 44 ? -0.438 -10.047 -13.297 1 97.44 44 THR B CA 1
ATOM 1410 C C . THR B 1 44 ? -0.094 -9.367 -14.617 1 97.44 44 THR B C 1
ATOM 1412 O O . THR B 1 44 ? -0.362 -8.18 -14.797 1 97.44 44 THR B O 1
ATOM 1415 N N . GLY B 1 45 ? 0.56 -10.117 -15.484 1 96.44 45 GLY B N 1
ATOM 1416 C CA . GLY B 1 45 ? 0.877 -9.641 -16.812 1 96.44 45 GLY B CA 1
ATOM 1417 C C . GLY B 1 45 ? 1.855 -8.477 -16.812 1 96.44 45 GLY B C 1
ATOM 1418 O O . GLY B 1 45 ? 1.868 -7.668 -17.75 1 96.44 45 GLY B O 1
ATOM 1419 N N . LYS B 1 46 ? 2.635 -8.328 -15.875 1 96.5 46 LYS B N 1
ATOM 1420 C CA . LYS B 1 46 ? 3.586 -7.223 -15.766 1 96.5 46 LYS B CA 1
ATOM 1421 C C . LYS B 1 46 ? 4.746 -7.398 -16.734 1 96.5 46 LYS B C 1
ATOM 1423 O O . LYS B 1 46 ? 5.223 -8.516 -16.953 1 96.5 46 LYS B O 1
ATOM 1428 N N . LYS B 1 47 ? 5.184 -6.242 -17.328 1 95.62 47 LYS B N 1
ATOM 1429 C CA . LYS B 1 47 ? 6.43 -6.242 -18.094 1 95.62 47 LYS B CA 1
ATOM 1430 C C . LYS B 1 47 ? 7.641 -6.246 -17.172 1 95.62 47 LYS B C 1
ATOM 1432 O O . LYS B 1 47 ? 8.234 -5.195 -16.906 1 95.62 47 LYS B O 1
ATOM 1437 N N . MET B 1 48 ? 7.926 -7.426 -16.703 1 93.88 48 MET B N 1
ATOM 1438 C CA . MET B 1 48 ? 9 -7.652 -15.742 1 93.88 48 MET B CA 1
ATOM 1439 C C . MET B 1 48 ? 9.781 -8.922 -16.078 1 93.88 48 MET B C 1
ATOM 1441 O O . MET B 1 48 ? 9.219 -9.867 -16.641 1 93.88 48 MET B O 1
ATOM 1445 N N . CYS B 1 49 ? 11.031 -8.82 -15.828 1 89.94 49 CYS B N 1
ATOM 1446 C CA . CYS B 1 49 ? 11.828 -10.023 -16.047 1 89.94 49 CYS B CA 1
ATOM 1447 C C . CYS B 1 49 ? 13.039 -10.047 -15.117 1 89.94 49 CYS B C 1
ATOM 1449 O O . CYS B 1 49 ? 13.43 -9.008 -14.578 1 89.94 49 CYS B O 1
ATOM 1451 N N . ARG B 1 50 ? 13.5 -11.25 -14.875 1 90.75 50 ARG B N 1
ATOM 1452 C CA . ARG B 1 50 ? 14.758 -11.453 -14.156 1 90.75 50 ARG B CA 1
ATOM 1453 C C . ARG B 1 50 ? 15.898 -11.75 -15.117 1 90.75 50 ARG B C 1
ATOM 1455 O O . ARG B 1 50 ? 15.727 -12.5 -16.078 1 90.75 50 ARG B O 1
ATOM 1462 N N . ALA B 1 51 ? 17.078 -11.109 -14.805 1 90.94 51 ALA B N 1
ATOM 1463 C CA . ALA B 1 51 ? 18.297 -11.336 -15.578 1 90.94 51 ALA B CA 1
ATOM 1464 C C . ALA B 1 51 ? 18.078 -11.039 -17.062 1 90.94 51 ALA B C 1
ATOM 1466 O O . ALA B 1 51 ? 18.625 -11.727 -17.922 1 90.94 51 ALA B O 1
ATOM 1467 N N . ALA B 1 52 ? 17.156 -10.07 -17.344 1 89.38 52 ALA B N 1
ATOM 1468 C CA . ALA B 1 52 ? 16.828 -9.617 -18.703 1 89.38 52 ALA B CA 1
ATOM 1469 C C . ALA B 1 52 ? 16.297 -10.766 -19.562 1 89.38 52 ALA B C 1
ATOM 1471 O O . ALA B 1 52 ? 16.562 -10.82 -20.766 1 89.38 52 ALA B O 1
ATOM 1472 N N . ASN B 1 53 ? 15.766 -11.75 -18.922 1 90.56 53 ASN B N 1
ATOM 1473 C CA . ASN B 1 53 ? 15.141 -12.867 -19.625 1 90.56 53 ASN B CA 1
ATOM 1474 C C . ASN B 1 53 ? 13.617 -12.828 -19.484 1 90.56 53 ASN B C 1
ATOM 1476 O O . ASN B 1 53 ? 13.07 -13.344 -18.516 1 90.56 53 ASN B O 1
ATOM 1480 N N . PRO B 1 54 ? 12.938 -12.312 -20.453 1 88.75 54 PRO B N 1
ATOM 1481 C CA . PRO B 1 54 ? 11.492 -12.141 -20.359 1 88.75 54 PRO B CA 1
ATOM 1482 C C . PRO B 1 54 ? 10.727 -13.445 -20.547 1 88.75 54 PRO B C 1
ATOM 1484 O O . PRO B 1 54 ? 9.516 -13.5 -20.297 1 88.75 54 PRO B O 1
ATOM 1487 N N . ASP B 1 55 ? 11.391 -14.5 -20.906 1 90.75 55 ASP B N 1
ATOM 1488 C CA . ASP B 1 55 ? 10.703 -15.75 -21.203 1 90.75 55 ASP B CA 1
ATOM 1489 C C . ASP B 1 55 ? 10.547 -16.609 -19.953 1 90.75 55 ASP B C 1
ATOM 1491 O O . ASP B 1 55 ? 9.859 -17.641 -19.984 1 90.75 55 ASP B O 1
ATOM 1495 N N . VAL B 1 56 ? 11.133 -16.203 -18.891 1 93.94 56 VAL B N 1
ATOM 1496 C CA . VAL B 1 56 ? 11.062 -16.984 -17.656 1 93.94 56 VAL B CA 1
ATOM 1497 C C . VAL B 1 56 ? 9.992 -16.406 -16.734 1 93.94 56 VAL B C 1
ATOM 1499 O O . VAL B 1 56 ? 9.93 -15.188 -16.547 1 93.94 56 VAL B O 1
ATOM 1502 N N . ASP B 1 57 ? 9.102 -17.281 -16.219 1 96 57 ASP B N 1
ATOM 1503 C CA . ASP B 1 57 ? 8.125 -16.828 -15.234 1 96 57 ASP B CA 1
ATOM 1504 C C . ASP B 1 57 ? 8.805 -16.312 -13.977 1 96 57 ASP B C 1
ATOM 1506 O O . ASP B 1 57 ? 9.758 -16.922 -13.477 1 96 57 ASP B O 1
ATOM 1510 N N . TRP B 1 58 ? 8.359 -15.18 -13.555 1 97 58 TRP B N 1
ATOM 1511 C CA . TRP B 1 58 ? 8.938 -14.516 -12.391 1 97 58 TRP B CA 1
ATOM 1512 C C . TRP B 1 58 ? 7.871 -13.773 -11.594 1 97 58 TRP B C 1
ATOM 1514 O O . TRP B 1 58 ? 6.797 -13.469 -12.125 1 97 58 TRP B O 1
ATOM 1524 N N . GLY B 1 59 ? 8.141 -13.633 -10.305 1 97.25 59 GLY B N 1
ATOM 1525 C CA . GLY B 1 59 ? 7.254 -12.828 -9.484 1 97.25 59 GLY B CA 1
ATOM 1526 C C . GLY B 1 59 ? 7.805 -12.562 -8.094 1 97.25 59 GLY B C 1
ATOM 1527 O O . GLY B 1 59 ? 8.867 -13.078 -7.734 1 97.25 59 GLY B O 1
ATOM 1528 N N . PHE B 1 60 ? 7.152 -11.727 -7.367 1 98.06 60 PHE B N 1
ATOM 1529 C CA . PHE B 1 60 ? 7.516 -11.523 -5.969 1 98.06 60 PHE B CA 1
ATOM 1530 C C . PHE B 1 60 ? 6.309 -11.07 -5.156 1 98.06 60 PHE B C 1
ATOM 1532 O O . PHE B 1 60 ? 5.352 -10.531 -5.707 1 98.06 60 PHE B O 1
ATOM 1539 N N . PHE B 1 61 ? 6.406 -11.391 -3.869 1 98.31 61 PHE B N 1
ATOM 1540 C CA . PHE B 1 61 ? 5.398 -10.953 -2.908 1 98.31 61 PHE B CA 1
ATOM 1541 C C . PHE B 1 61 ? 5.895 -9.758 -2.107 1 98.31 61 PHE B C 1
ATOM 1543 O O . PHE B 1 61 ? 7.07 -9.695 -1.735 1 98.31 61 PHE B O 1
ATOM 1550 N N . GLU B 1 62 ? 4.961 -8.906 -1.855 1 97.75 62 GLU B N 1
ATOM 1551 C CA . GLU B 1 62 ? 5.164 -7.797 -0.926 1 97.75 62 GLU B CA 1
ATOM 1552 C C . GLU B 1 62 ? 4.121 -7.809 0.185 1 97.75 62 GLU B C 1
ATOM 1554 O O . GLU B 1 62 ? 2.918 -7.812 -0.087 1 97.75 62 GLU B O 1
ATOM 1559 N N . LEU B 1 63 ? 4.602 -7.816 1.406 1 97.38 63 LEU B N 1
ATOM 1560 C CA . LEU B 1 63 ? 3.693 -7.77 2.549 1 97.38 63 LEU B CA 1
ATOM 1561 C C . LEU B 1 63 ? 3.871 -6.473 3.332 1 97.38 63 LEU B C 1
ATOM 1563 O O . LEU B 1 63 ? 4.984 -6.133 3.732 1 97.38 63 LEU B O 1
ATOM 1567 N N . HIS B 1 64 ? 2.814 -5.7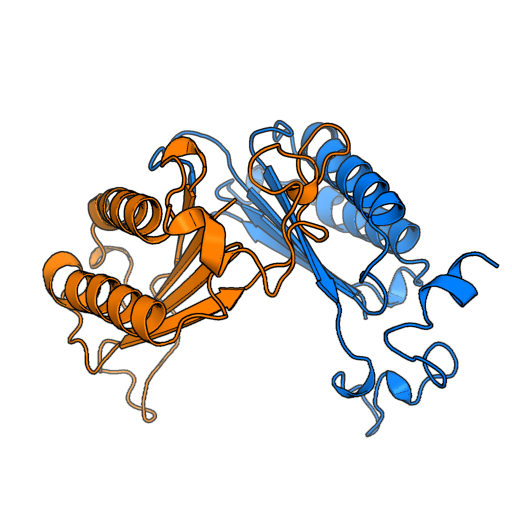27 3.443 1 95.5 64 HIS B N 1
ATOM 1568 C CA . HIS B 1 64 ? 2.717 -4.602 4.367 1 95.5 64 HIS B CA 1
ATOM 1569 C C . HIS B 1 64 ? 1.919 -4.977 5.609 1 95.5 64 HIS B C 1
ATOM 1571 O O . HIS B 1 64 ? 0.727 -5.281 5.52 1 95.5 64 HIS B O 1
ATOM 1577 N N . ALA B 1 65 ? 2.562 -4.996 6.742 1 93.19 65 ALA B N 1
ATOM 1578 C CA . ALA B 1 65 ? 1.908 -5.379 7.992 1 93.19 65 ALA B CA 1
ATOM 1579 C C . ALA B 1 65 ? 2.602 -4.742 9.195 1 93.19 65 ALA B C 1
ATOM 1581 O O . ALA B 1 65 ? 3.715 -4.227 9.07 1 93.19 65 ALA B O 1
ATOM 1582 N N . ILE B 1 66 ? 1.928 -4.695 10.203 1 89.06 66 ILE B N 1
ATOM 1583 C CA . ILE B 1 66 ? 2.496 -4.242 11.469 1 89.06 66 ILE B CA 1
ATOM 1584 C C . ILE B 1 66 ? 3.164 -5.418 12.18 1 89.06 66 ILE B C 1
ATOM 1586 O O . ILE B 1 66 ? 2.596 -6.508 12.266 1 89.06 66 ILE B O 1
ATOM 1590 N N . GLY B 1 67 ? 4.445 -5.285 12.633 1 83.56 67 GLY B N 1
ATOM 1591 C CA . GLY B 1 67 ? 5.094 -6.281 13.469 1 83.56 67 GLY B CA 1
ATOM 1592 C C . GLY B 1 67 ? 5.91 -7.285 12.68 1 83.56 67 GLY B C 1
ATOM 1593 O O . GLY B 1 67 ? 6.238 -8.359 13.188 1 83.56 67 GLY B O 1
ATOM 1594 N N . VAL B 1 68 ? 6.277 -7.035 11.469 1 85.69 68 VAL B N 1
ATOM 1595 C CA . VAL B 1 68 ? 6.992 -8.016 10.656 1 85.69 68 VAL B CA 1
ATOM 1596 C C . VAL B 1 68 ? 8.477 -7.664 10.609 1 85.69 68 VAL B C 1
ATOM 1598 O O . VAL B 1 68 ? 9.258 -8.312 9.906 1 85.69 68 VAL B O 1
ATOM 1601 N N . SER B 1 69 ? 9.172 -6.75 11.133 1 75.75 69 SER B N 1
ATOM 1602 C CA . SER B 1 69 ? 10.555 -6.312 10.977 1 75.75 69 SER B CA 1
ATOM 1603 C C . SER B 1 69 ? 11.469 -6.992 11.984 1 75.75 69 SER B C 1
ATOM 1605 O O . SER B 1 69 ? 12.688 -7.062 11.781 1 75.75 69 SER B O 1
ATOM 1607 N N . GLY B 1 70 ? 11.102 -7.621 12.914 1 75.81 70 GLY B N 1
ATOM 1608 C CA . GLY B 1 70 ? 12.172 -7.703 13.898 1 75.81 70 GLY B CA 1
ATOM 1609 C C . GLY B 1 70 ? 12.562 -9.133 14.242 1 75.81 70 GLY B C 1
ATOM 1610 O O . GLY B 1 70 ? 13.688 -9.383 14.664 1 75.81 70 GLY B O 1
ATOM 1611 N N . ASP B 1 71 ? 12 -10.102 13.945 1 86.5 71 ASP B N 1
ATOM 1612 C CA . ASP B 1 71 ? 12.391 -11.453 14.328 1 86.5 71 ASP B CA 1
ATOM 1613 C C . ASP B 1 71 ? 12.828 -12.266 13.109 1 86.5 71 ASP B C 1
ATOM 1615 O O . ASP B 1 71 ? 11.992 -12.711 12.32 1 86.5 71 ASP B O 1
ATOM 1619 N N . PRO B 1 72 ? 14.211 -12.383 12.953 1 89.62 72 PRO B N 1
ATOM 1620 C CA . PRO B 1 72 ? 14.68 -13.078 11.75 1 89.62 72 PRO B CA 1
ATOM 1621 C C . PRO B 1 72 ? 14.211 -14.531 11.68 1 89.62 72 PRO B C 1
ATOM 1623 O O . PRO B 1 72 ? 13.984 -15.055 10.594 1 89.62 72 PRO B O 1
ATOM 1626 N N . ASP B 1 73 ? 14.148 -15.156 12.82 1 92.44 73 ASP B N 1
ATOM 1627 C CA . ASP B 1 73 ? 13.672 -16.547 12.812 1 92.44 73 ASP B CA 1
ATOM 1628 C C . ASP B 1 73 ? 12.227 -16.625 12.336 1 92.44 73 ASP B C 1
ATOM 1630 O O . ASP B 1 73 ? 11.883 -17.453 11.5 1 92.44 73 ASP B O 1
ATOM 1634 N N . LEU B 1 74 ? 11.43 -15.734 12.883 1 90.75 74 LEU B N 1
ATOM 1635 C CA . LEU B 1 74 ? 10.039 -15.68 12.445 1 90.75 74 LEU B CA 1
ATOM 1636 C C . LEU B 1 74 ? 9.945 -15.32 10.969 1 90.75 74 LEU B C 1
ATOM 1638 O O . LEU B 1 74 ? 9.141 -15.898 10.234 1 90.75 74 LEU B O 1
ATOM 1642 N N . ASN B 1 75 ? 10.797 -14.406 10.5 1 92.56 75 ASN B N 1
ATOM 1643 C CA . ASN B 1 75 ? 10.758 -13.977 9.109 1 92.56 75 ASN B CA 1
ATOM 1644 C C . ASN B 1 75 ? 11.227 -15.086 8.172 1 92.56 75 ASN B C 1
ATOM 1646 O O . ASN B 1 75 ? 10.75 -15.188 7.039 1 92.56 75 ASN B O 1
ATOM 1650 N N . ARG B 1 76 ? 12.164 -15.875 8.609 1 95.38 76 ARG B N 1
ATOM 1651 C CA . ARG B 1 76 ? 12.562 -17.047 7.828 1 95.38 76 ARG B CA 1
ATOM 1652 C C . ARG B 1 76 ? 11.398 -18 7.641 1 95.38 76 ARG B C 1
ATOM 1654 O O . ARG B 1 76 ? 11.18 -18.531 6.543 1 95.38 76 ARG B O 1
ATOM 1661 N N . GLU B 1 77 ? 10.688 -18.172 8.711 1 95.12 77 GLU B N 1
ATOM 1662 C CA . GLU B 1 77 ? 9.516 -19.047 8.633 1 95.12 77 GLU B CA 1
ATOM 1663 C C . GLU B 1 77 ? 8.461 -18.484 7.691 1 95.12 77 GLU B C 1
ATOM 1665 O O . GLU B 1 77 ? 7.902 -19.203 6.871 1 95.12 77 GLU B O 1
ATOM 1670 N N . ARG B 1 78 ? 8.172 -17.188 7.871 1 95.5 78 ARG B N 1
ATOM 1671 C CA . ARG B 1 78 ? 7.203 -16.516 7.012 1 95.5 78 ARG B CA 1
ATOM 1672 C C . ARG B 1 78 ? 7.598 -16.641 5.543 1 95.5 78 ARG B C 1
ATOM 1674 O O . ARG B 1 78 ? 6.766 -16.984 4.703 1 95.5 78 ARG B O 1
ATOM 1681 N N . ALA B 1 79 ? 8.852 -16.406 5.27 1 96.12 79 ALA B N 1
ATOM 1682 C CA . ALA B 1 79 ? 9.352 -16.5 3.9 1 96.12 79 ALA B CA 1
ATOM 1683 C C . ALA B 1 79 ? 9.188 -17.922 3.363 1 96.12 79 ALA B C 1
ATOM 1685 O O . ALA B 1 79 ? 8.742 -18.109 2.23 1 96.12 79 ALA B O 1
ATOM 1686 N N . GLY B 1 80 ? 9.531 -18.906 4.145 1 96.81 80 GLY B N 1
ATOM 1687 C CA . GLY B 1 80 ? 9.359 -20.281 3.736 1 96.81 80 GLY B CA 1
ATOM 1688 C C . GLY B 1 80 ? 7.934 -20.641 3.373 1 96.81 80 GLY B C 1
ATOM 1689 O O . GLY B 1 80 ? 7.688 -21.312 2.377 1 96.81 80 GLY B O 1
ATOM 1690 N N . LYS B 1 81 ? 7 -20.188 4.145 1 96 81 LYS B N 1
ATOM 1691 C CA . LYS B 1 81 ? 5.59 -20.484 3.918 1 96 81 LYS B CA 1
ATOM 1692 C C . LYS B 1 81 ? 5.109 -19.875 2.602 1 96 81 LYS B C 1
ATOM 1694 O O . LYS B 1 81 ? 4.492 -20.562 1.784 1 96 81 LYS B O 1
ATOM 1699 N N . ILE B 1 82 ? 5.422 -18.609 2.363 1 97.56 82 ILE B N 1
ATOM 1700 C CA . ILE B 1 82 ? 4.922 -17.891 1.194 1 97.56 82 ILE B CA 1
ATOM 1701 C C . ILE B 1 82 ? 5.582 -18.438 -0.069 1 97.56 82 ILE B C 1
ATOM 1703 O O . ILE B 1 82 ? 4.926 -18.594 -1.103 1 97.56 82 ILE B O 1
ATOM 1707 N N . LEU B 1 83 ? 6.883 -18.734 -0.009 1 97.62 83 LEU B N 1
ATOM 1708 C CA . LEU B 1 83 ? 7.578 -19.188 -1.207 1 97.62 83 LEU B CA 1
ATOM 1709 C C . LEU B 1 83 ? 7.207 -20.641 -1.537 1 97.62 83 LEU B C 1
ATOM 1711 O O . LEU B 1 83 ? 7.148 -21.016 -2.711 1 97.62 83 LEU B O 1
ATOM 1715 N N . THR B 1 84 ? 6.926 -21.438 -0.484 1 97.69 84 THR B N 1
ATOM 1716 C CA . THR B 1 84 ? 6.363 -22.766 -0.729 1 97.69 84 THR B CA 1
ATOM 1717 C C . THR B 1 84 ? 4.996 -22.656 -1.396 1 97.69 84 THR B C 1
ATOM 1719 O O . THR B 1 84 ? 4.695 -23.406 -2.334 1 97.69 84 THR B O 1
ATOM 1722 N N . PHE B 1 85 ? 4.156 -21.844 -0.916 1 97.62 85 PHE B N 1
ATOM 1723 C CA . PHE B 1 85 ? 2.861 -21.562 -1.521 1 97.62 85 PHE B CA 1
ATOM 1724 C C . PHE B 1 85 ? 3.016 -21.203 -2.994 1 97.62 85 PHE B C 1
ATOM 1726 O O . PHE B 1 85 ? 2.264 -21.688 -3.838 1 97.62 85 PHE B O 1
ATOM 1733 N N . ALA B 1 86 ? 3.953 -20.25 -3.338 1 97.5 86 ALA B N 1
ATOM 1734 C CA . ALA B 1 86 ? 4.195 -19.859 -4.723 1 97.5 86 ALA B CA 1
ATOM 1735 C C . ALA B 1 86 ? 4.457 -21.062 -5.609 1 97.5 86 ALA B C 1
ATOM 1737 O O . ALA B 1 86 ? 3.93 -21.156 -6.719 1 97.5 86 ALA B O 1
ATOM 1738 N N . GLU B 1 87 ? 5.227 -21.906 -5.113 1 97.5 87 GLU B N 1
ATOM 1739 C CA . GLU B 1 87 ? 5.598 -23.094 -5.883 1 97.5 87 GLU B CA 1
ATOM 1740 C C . GLU B 1 87 ? 4.422 -24.047 -6.027 1 97.5 87 GLU B C 1
ATOM 1742 O O . GLU B 1 87 ? 4.121 -24.516 -7.129 1 97.5 87 GLU B O 1
ATOM 1747 N N . THR B 1 88 ? 3.662 -24.312 -5.02 1 96.75 88 THR B N 1
ATOM 1748 C CA . THR B 1 88 ? 2.656 -25.375 -4.996 1 96.75 88 THR B CA 1
ATOM 1749 C C . THR B 1 88 ? 1.343 -24.891 -5.598 1 96.75 88 THR B C 1
ATOM 1751 O O . THR B 1 88 ? 0.641 -25.641 -6.27 1 96.75 88 THR B O 1
ATOM 1754 N N . GLU B 1 89 ? 0.996 -23.641 -5.41 1 96.56 89 GLU B N 1
ATOM 1755 C CA . GLU B 1 89 ? -0.332 -23.156 -5.777 1 96.56 89 GLU B CA 1
ATOM 1756 C C . GLU B 1 89 ? -0.282 -22.328 -7.059 1 96.56 89 GLU B C 1
ATOM 1758 O O . GLU B 1 89 ? -1.275 -22.234 -7.781 1 96.56 89 GLU B O 1
ATOM 1763 N N . ILE B 1 90 ? 0.836 -21.75 -7.32 1 96.88 90 ILE B N 1
ATOM 1764 C CA . ILE B 1 90 ? 0.936 -20.844 -8.461 1 96.88 90 ILE B CA 1
ATOM 1765 C C . ILE B 1 90 ? 1.794 -21.5 -9.555 1 96.88 90 ILE B C 1
ATOM 1767 O O . ILE B 1 90 ? 1.65 -21.172 -10.734 1 96.88 90 ILE B O 1
ATOM 1771 N N . GLY B 1 91 ? 2.713 -22.375 -9.156 1 96.06 91 GLY B N 1
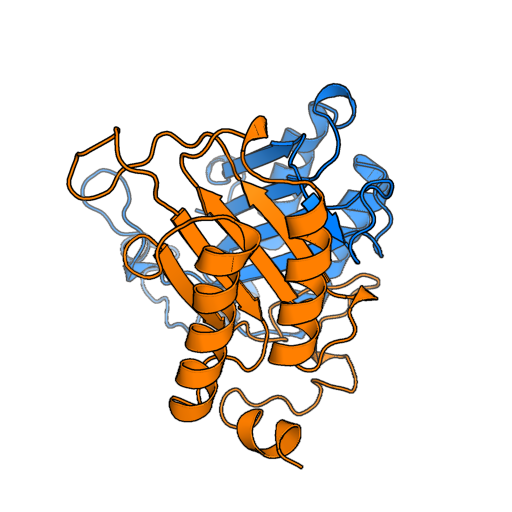ATOM 1772 C CA . GLY B 1 91 ? 3.604 -23.031 -10.102 1 96.06 91 GLY B CA 1
ATOM 1773 C C . GLY B 1 91 ? 4.859 -22.219 -10.383 1 96.06 91 GLY B C 1
ATOM 1774 O O . GLY B 1 91 ? 5.422 -22.312 -11.477 1 96.06 91 GLY B O 1
ATOM 1775 N N . LEU B 1 92 ? 5.262 -21.391 -9.539 1 96.19 92 LEU B N 1
ATOM 1776 C CA . LEU B 1 92 ? 6.516 -20.656 -9.617 1 96.19 92 LEU B CA 1
ATOM 1777 C C . LEU B 1 92 ? 7.574 -21.281 -8.719 1 96.19 92 LEU B C 1
ATOM 1779 O O . LEU B 1 92 ? 7.422 -21.312 -7.496 1 96.19 92 LEU B O 1
ATOM 1783 N N . PRO B 1 93 ? 8.625 -21.734 -9.375 1 95.44 93 PRO B N 1
ATOM 1784 C CA . PRO B 1 93 ? 9.703 -22.25 -8.523 1 95.44 93 PRO B CA 1
ATOM 1785 C C . PRO B 1 93 ? 10.156 -21.219 -7.48 1 95.44 93 PRO B C 1
ATOM 1787 O O . PRO B 1 93 ? 10.148 -20.016 -7.742 1 95.44 93 PRO B O 1
ATOM 1790 N N . GLN B 1 94 ? 10.57 -21.719 -6.266 1 95.19 94 GLN B N 1
ATOM 1791 C CA . GLN B 1 94 ? 10.977 -20.844 -5.168 1 95.19 94 GLN B CA 1
ATOM 1792 C C . GLN B 1 94 ? 12.156 -19.969 -5.574 1 95.19 94 GLN B C 1
ATOM 1794 O O . GLN B 1 94 ? 12.336 -18.875 -5.043 1 95.19 94 GLN B O 1
ATOM 1799 N N . THR B 1 95 ? 12.938 -20.391 -6.523 1 93.44 95 THR B N 1
ATOM 1800 C CA . THR B 1 95 ? 14.086 -19.641 -7.004 1 93.44 95 THR B CA 1
ATOM 1801 C C . THR B 1 95 ? 13.648 -18.516 -7.949 1 93.44 95 THR B C 1
ATOM 1803 O O . THR B 1 95 ? 14.438 -17.625 -8.273 1 93.44 95 THR B O 1
ATOM 1806 N N . SER B 1 96 ? 12.43 -18.562 -8.438 1 95 96 SER B N 1
ATOM 1807 C CA . SER B 1 96 ? 11.922 -17.578 -9.383 1 95 96 SER B CA 1
ATOM 1808 C C . SER B 1 96 ? 11 -16.578 -8.703 1 95 96 SER B C 1
ATOM 1810 O O . SER B 1 96 ? 10.156 -15.953 -9.352 1 95 96 SER B O 1
ATOM 1812 N N . CYS B 1 97 ? 11.102 -16.5 -7.402 1 96.25 97 CYS B N 1
ATOM 1813 C CA . CYS B 1 97 ? 10.258 -15.594 -6.633 1 96.25 97 CYS B CA 1
ATOM 1814 C C . CYS B 1 97 ? 10.969 -15.125 -5.367 1 96.25 97 CYS B C 1
ATOM 1816 O O . CYS B 1 97 ? 11.922 -15.758 -4.918 1 96.25 97 CYS B O 1
ATOM 1818 N N . PHE B 1 98 ? 10.609 -14.039 -4.816 1 97.06 98 PHE B N 1
ATOM 1819 C CA . PHE B 1 98 ? 11.078 -13.625 -3.496 1 97.06 98 PHE B CA 1
ATOM 1820 C C . PHE B 1 98 ? 9.969 -12.938 -2.717 1 97.06 98 PHE B C 1
ATOM 1822 O O . PHE B 1 98 ? 8.883 -12.688 -3.254 1 97.06 98 PHE B O 1
ATOM 1829 N N . PHE B 1 99 ? 10.211 -12.789 -1.404 1 97.62 99 PHE B N 1
ATOM 1830 C CA . PHE B 1 99 ? 9.219 -12.266 -0.469 1 97.62 99 PHE B CA 1
ATOM 1831 C C . PHE B 1 99 ? 9.781 -11.062 0.29 1 97.62 99 PHE B C 1
ATOM 1833 O O . PHE B 1 99 ? 10.758 -11.188 1.024 1 97.62 99 PHE B O 1
ATOM 1840 N N . MET B 1 100 ? 9.125 -9.914 0.014 1 96.81 100 MET B N 1
ATOM 1841 C CA . MET B 1 100 ? 9.516 -8.688 0.704 1 96.81 100 MET B CA 1
ATOM 1842 C C . MET B 1 100 ? 8.523 -8.344 1.809 1 96.81 100 MET B C 1
ATOM 1844 O O . MET B 1 100 ? 7.309 -8.398 1.598 1 96.81 100 MET B O 1
ATOM 1848 N N . MET B 1 101 ? 9 -7.973 3.031 1 96.12 101 MET B N 1
ATOM 1849 C CA . MET B 1 101 ? 8.156 -7.605 4.164 1 96.12 101 MET B CA 1
ATOM 1850 C C . MET B 1 101 ? 8.398 -6.164 4.586 1 96.12 101 MET B C 1
ATOM 1852 O O . MET B 1 101 ? 9.547 -5.762 4.793 1 96.12 101 MET B O 1
ATOM 1856 N N . HIS B 1 102 ? 7.375 -5.438 4.617 1 93.12 102 HIS B N 1
ATOM 1857 C CA . HIS B 1 102 ? 7.414 -4.051 5.07 1 93.12 102 HIS B CA 1
ATOM 1858 C C . HIS B 1 102 ? 6.699 -3.885 6.406 1 93.12 102 HIS B C 1
ATOM 1860 O O . HIS B 1 102 ? 5.484 -4.09 6.492 1 93.12 102 HIS B O 1
ATOM 1866 N N . ASN B 1 103 ? 7.52 -3.43 7.395 1 91.81 103 ASN B N 1
ATOM 1867 C CA . ASN B 1 103 ? 6.934 -3.16 8.703 1 91.81 103 ASN B CA 1
ATOM 1868 C C . ASN B 1 103 ? 6.309 -1.769 8.766 1 91.81 103 ASN B C 1
ATOM 1870 O O . ASN B 1 103 ? 7.016 -0.764 8.656 1 91.81 103 ASN B O 1
ATOM 1874 N N . ASN B 1 104 ? 5.043 -1.808 8.953 1 89.94 104 ASN B N 1
ATOM 1875 C CA . ASN B 1 104 ? 4.355 -0.524 9.039 1 89.94 104 ASN B CA 1
ATOM 1876 C C . ASN B 1 104 ? 4.18 -0.072 10.484 1 89.94 104 ASN B C 1
ATOM 1878 O O . ASN B 1 104 ? 3.949 -0.895 11.375 1 89.94 104 ASN B O 1
ATOM 1882 N N . ASP B 1 105 ? 4.387 1.231 10.719 1 89.38 105 ASP B N 1
ATOM 1883 C CA . ASP B 1 105 ? 4.047 1.844 12 1 89.38 105 ASP B CA 1
ATOM 1884 C C . ASP B 1 105 ? 2.541 2.053 12.125 1 89.38 105 ASP B C 1
ATOM 1886 O O . ASP B 1 105 ? 1.928 2.717 11.289 1 89.38 105 ASP B O 1
ATOM 1890 N N . PRO B 1 106 ? 1.924 1.474 13.172 1 91.75 106 PRO B N 1
ATOM 1891 C CA . PRO B 1 106 ? 0.469 1.588 13.297 1 91.75 106 PRO B CA 1
ATOM 1892 C C . PRO B 1 106 ? -0.001 3.037 13.414 1 91.75 106 PRO B C 1
ATOM 1894 O O . PRO B 1 106 ? -1.175 3.328 13.172 1 91.75 106 PRO B O 1
ATOM 1897 N N . LYS B 1 107 ? 0.882 3.955 13.766 1 91 107 LYS B N 1
ATOM 1898 C CA . LYS B 1 107 ? 0.544 5.371 13.852 1 91 107 LYS B CA 1
ATOM 1899 C C . LYS B 1 107 ? 0.415 5.988 12.461 1 91 107 LYS B C 1
ATOM 1901 O O . LYS B 1 107 ? -0.063 7.117 12.312 1 91 107 LYS B O 1
ATOM 1906 N N . HIS B 1 108 ? 0.821 5.203 11.43 1 93.25 108 HIS B N 1
ATOM 1907 C CA . HIS B 1 108 ? 0.831 5.734 10.07 1 93.25 108 HIS B CA 1
ATOM 1908 C C . HIS B 1 108 ? -0.227 5.059 9.203 1 93.25 108 HIS B C 1
ATOM 1910 O O . HIS B 1 108 ? -0.212 5.195 7.98 1 93.25 108 HIS B O 1
ATOM 1916 N N . ILE B 1 109 ? -1.062 4.32 9.867 1 93.5 109 ILE B N 1
ATOM 1917 C CA . ILE B 1 109 ? -2.154 3.666 9.148 1 93.5 109 ILE B CA 1
ATOM 1918 C C . ILE B 1 109 ? -3.492 4.215 9.641 1 93.5 109 ILE B C 1
ATOM 1920 O O . ILE B 1 109 ? -3.869 4.008 10.797 1 93.5 109 ILE B O 1
ATOM 1924 N N . GLY B 1 110 ? -4.145 4.883 8.719 1 94.44 110 GLY B N 1
ATOM 1925 C CA . GLY B 1 110 ? -5.434 5.469 9.047 1 94.44 110 GLY B CA 1
ATOM 1926 C C . GLY B 1 110 ? -6.602 4.551 8.734 1 94.44 110 GLY B C 1
ATOM 1927 O O . GLY B 1 110 ? -6.598 3.854 7.719 1 94.44 110 GLY B O 1
ATOM 1928 N N . LEU B 1 111 ? -7.508 4.59 9.625 1 92.06 111 LEU B N 1
ATOM 1929 C CA . LEU B 1 111 ? -8.766 3.863 9.5 1 92.06 111 LEU B CA 1
ATOM 1930 C C . LEU B 1 111 ? -9.953 4.82 9.523 1 92.06 111 LEU B C 1
ATOM 1932 O O . LEU B 1 111 ? -9.773 6.035 9.664 1 92.06 111 LEU B O 1
ATOM 1936 N N . GLY B 1 112 ? -11.141 4.355 9.242 1 84.75 112 GLY B N 1
ATOM 1937 C CA . GLY B 1 112 ? -12.32 5.207 9.312 1 84.75 112 GLY B CA 1
ATOM 1938 C C . GLY B 1 112 ? -12.516 5.848 10.672 1 84.75 112 GLY B C 1
ATOM 1939 O O . GLY B 1 112 ? -11.836 5.484 11.641 1 84.75 112 GLY B O 1
ATOM 1940 N N . ASP B 1 113 ? -13.297 6.945 10.734 1 84.94 113 ASP B N 1
ATOM 1941 C CA . ASP B 1 113 ? -13.734 7.613 11.961 1 84.94 113 ASP B CA 1
ATOM 1942 C C . ASP B 1 113 ? -12.547 8.258 12.68 1 84.94 113 ASP B C 1
ATOM 1944 O O . ASP B 1 113 ? -12.438 8.172 13.906 1 84.94 113 ASP B O 1
ATOM 1948 N N . ASN B 1 114 ? -11.617 8.773 12.023 1 89.5 114 ASN B N 1
ATOM 1949 C CA . ASN B 1 114 ? -10.461 9.477 12.555 1 89.5 114 ASN B CA 1
ATOM 1950 C C . 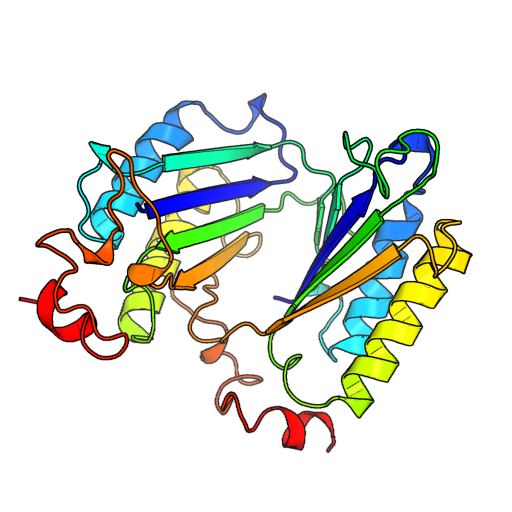ASN B 1 114 ? -9.633 8.594 13.477 1 89.5 114 ASN B C 1
ATOM 1952 O O . ASN B 1 114 ? -9.211 9.031 14.547 1 89.5 114 ASN B O 1
ATOM 1956 N N . LYS B 1 115 ? -9.531 7.324 13.141 1 92.69 115 LYS B N 1
ATOM 1957 C CA . LYS B 1 115 ? -8.734 6.402 13.945 1 92.69 115 LYS B CA 1
ATOM 1958 C C . LYS B 1 115 ? -7.52 5.902 13.172 1 92.69 115 LYS B C 1
ATOM 1960 O O . LYS B 1 115 ? -7.539 5.859 11.938 1 92.69 115 LYS B O 1
ATOM 1965 N N . LEU B 1 116 ? -6.492 5.664 13.93 1 94.06 116 LEU B N 1
ATOM 1966 C CA . LEU B 1 116 ? -5.312 4.965 13.43 1 94.06 116 LEU B CA 1
ATOM 1967 C C . LEU B 1 116 ? -5.305 3.51 13.891 1 94.06 116 LEU B C 1
ATOM 1969 O O . LEU B 1 116 ? -5.996 3.154 14.852 1 94.06 116 LEU B O 1
ATOM 1973 N N . CYS B 1 117 ? -4.559 2.697 13.234 1 92 117 CYS B N 1
ATOM 1974 C CA . CYS B 1 117 ? -4.379 1.333 13.719 1 92 117 CYS B CA 1
ATOM 1975 C C . CYS B 1 117 ? -3.846 1.326 15.148 1 92 117 CYS B C 1
ATOM 1977 O O . CYS B 1 117 ? -4.207 0.46 15.945 1 92 117 CYS B O 1
ATOM 1979 N N . ALA B 1 118 ? -3.057 2.355 15.492 1 90.75 118 ALA B N 1
ATOM 1980 C CA . ALA B 1 118 ? -2.482 2.451 16.828 1 90.75 118 ALA B CA 1
ATOM 1981 C C . ALA B 1 118 ? -3.574 2.623 17.891 1 90.75 118 ALA B C 1
ATOM 1983 O O . ALA B 1 118 ? -3.338 2.398 19.078 1 90.75 118 ALA B O 1
ATOM 1984 N N . ASP B 1 119 ? -4.75 3.049 17.5 1 90.94 119 ASP B N 1
ATOM 1985 C CA . ASP B 1 119 ? -5.855 3.281 18.422 1 90.94 119 ASP B CA 1
ATOM 1986 C C . ASP B 1 119 ? -6.613 1.987 18.719 1 90.94 119 ASP B C 1
ATOM 1988 O O . ASP B 1 119 ? -7.441 1.938 19.625 1 90.94 119 ASP B O 1
ATOM 1992 N N . ARG B 1 120 ? -6.324 0.976 17.969 1 85.75 120 ARG B N 1
ATOM 1993 C CA . ARG B 1 120 ? -6.969 -0.315 18.188 1 85.75 120 ARG B CA 1
ATOM 1994 C C . ARG B 1 120 ? -6.293 -1.081 19.312 1 85.75 120 ARG B C 1
ATOM 1996 O O . ARG B 1 120 ? -5.07 -1.027 19.469 1 85.75 120 ARG B O 1
ATOM 2003 N N . PRO B 1 121 ? -7.129 -1.738 20.078 1 80.25 121 PRO B N 1
ATOM 2004 C CA . PRO B 1 121 ? -6.605 -2.412 21.266 1 80.25 121 PRO B CA 1
ATOM 2005 C C . PRO B 1 121 ? -5.406 -3.307 20.953 1 80.25 121 PRO B C 1
ATOM 2007 O O . PRO B 1 121 ? -4.457 -3.365 21.75 1 80.25 121 PRO B O 1
ATOM 2010 N N . HIS B 1 122 ? -5.383 -3.926 19.859 1 78.44 122 HIS B N 1
ATOM 2011 C CA . HIS B 1 122 ? -4.332 -4.875 19.516 1 78.44 122 HIS B CA 1
ATOM 2012 C C . HIS B 1 122 ? -2.996 -4.168 19.312 1 78.44 122 HIS B C 1
ATOM 2014 O O . HIS B 1 122 ? -1.938 -4.77 19.5 1 78.44 122 HIS B O 1
ATOM 2020 N N . PHE B 1 123 ? -3.082 -2.828 19.016 1 76.94 123 PHE B N 1
ATOM 2021 C CA . PHE B 1 123 ? -1.84 -2.15 18.672 1 76.94 123 PHE B CA 1
ATOM 2022 C C . PHE B 1 123 ? -1.538 -1.029 19.656 1 76.94 123 PHE B C 1
ATOM 2024 O O . PHE B 1 123 ? -0.582 -0.273 19.469 1 76.94 123 PHE B O 1
ATOM 2031 N N . LYS B 1 124 ? -2.299 -0.863 20.641 1 68.06 124 LYS B N 1
ATOM 2032 C CA . LYS B 1 124 ? -2.193 0.262 21.562 1 68.06 124 LYS B CA 1
ATOM 2033 C C . LYS B 1 124 ? 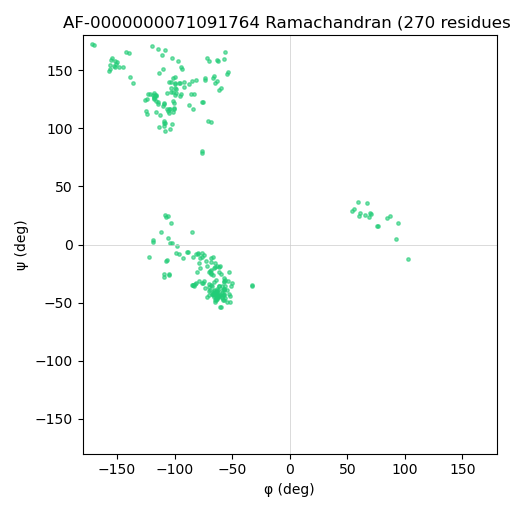-0.8 0.341 22.172 1 68.06 124 LYS B C 1
ATOM 2035 O O . LYS B 1 124 ? -0.253 1.432 22.344 1 68.06 124 LYS B O 1
ATOM 2040 N N . ASN B 1 125 ? -0.19 -0.695 22.438 1 66.31 125 ASN B N 1
ATOM 2041 C CA . ASN B 1 125 ? 1.118 -0.667 23.094 1 66.31 125 ASN B CA 1
ATOM 2042 C C . ASN B 1 125 ? 2.23 -1.059 22.125 1 66.31 125 ASN B C 1
ATOM 2044 O O . ASN B 1 125 ? 3.293 -1.517 22.531 1 66.31 125 ASN B O 1
ATOM 2048 N N . TYR B 1 126 ? 1.855 -0.792 20.891 1 63.56 126 TYR B N 1
ATOM 2049 C CA . TYR B 1 126 ? 2.824 -1.211 19.875 1 63.56 126 TYR B CA 1
ATOM 2050 C C . TYR B 1 126 ? 4.059 -0.315 19.906 1 63.56 126 TYR B C 1
ATOM 2052 O O . TYR B 1 126 ? 3.943 0.911 19.828 1 63.56 126 TYR B O 1
ATOM 2060 N N . THR B 1 127 ? 5.176 -0.845 20.438 1 59.88 127 THR B N 1
ATOM 2061 C CA . THR B 1 127 ? 6.488 -0.236 20.234 1 59.88 127 THR B CA 1
ATOM 2062 C C . THR B 1 127 ? 7.262 -0.973 19.141 1 59.88 127 THR B C 1
ATOM 2064 O O . THR B 1 127 ? 7.16 -2.195 19.016 1 59.88 127 THR B O 1
ATOM 2067 N N . PRO B 1 128 ? 7.641 -0.271 18.125 1 51.12 128 PRO B N 1
ATOM 2068 C CA . PRO B 1 128 ? 8.383 -0.997 17.094 1 51.12 128 PRO B CA 1
ATOM 2069 C C . PRO B 1 128 ? 9.242 -2.123 17.656 1 51.12 128 PRO B C 1
ATOM 2071 O O . PRO B 1 128 ? 9.453 -3.139 17 1 51.12 128 PRO B O 1
ATOM 2074 N N . ILE B 1 129 ? 9.836 -2.014 18.812 1 45.03 129 ILE B N 1
ATOM 2075 C CA . ILE B 1 129 ? 10.641 -3.047 19.453 1 45.03 129 ILE B CA 1
ATOM 2076 C C . ILE B 1 129 ? 9.734 -4.121 20.047 1 45.03 129 ILE B C 1
ATOM 2078 O O . ILE B 1 129 ? 10.094 -5.301 20.078 1 45.03 129 ILE B O 1
ATOM 2082 N N . GLU B 1 130 ? 8.648 -3.801 20.484 1 43.75 130 GLU B N 1
ATOM 2083 C CA . GLU B 1 130 ? 7.859 -4.598 21.422 1 43.75 130 GLU B CA 1
ATOM 2084 C C . GLU B 1 130 ? 7.035 -5.652 20.688 1 43.75 130 GLU B C 1
ATOM 2086 O O . GLU B 1 130 ? 6.609 -6.641 21.281 1 43.75 130 GLU B O 1
ATOM 2091 N N . LEU B 1 131 ? 6.508 -5.469 19.5 1 42.81 131 LEU B N 1
ATOM 2092 C CA . LEU B 1 131 ? 5.504 -6.414 19.031 1 42.81 131 LEU B CA 1
ATOM 2093 C C . LEU B 1 131 ? 6.02 -7.848 19.125 1 42.81 131 LEU B C 1
ATOM 2095 O O . LEU B 1 131 ? 5.246 -8.797 19.031 1 42.81 131 LEU B O 1
ATOM 2099 N N . PHE B 1 132 ? 7.246 -8.031 19.125 1 35.38 132 PHE B N 1
ATOM 2100 C CA . PHE B 1 132 ? 7.766 -9.391 19.172 1 35.38 132 PHE B CA 1
ATOM 2101 C C . PHE B 1 132 ? 7.289 -10.117 20.422 1 35.38 132 PHE B C 1
ATOM 2103 O O . PHE B 1 132 ? 7.027 -11.32 20.375 1 35.38 132 PHE B O 1
ATOM 2110 N N . ASN B 1 133 ? 7.254 -9.453 21.438 1 34.69 133 ASN B N 1
ATOM 2111 C CA . ASN B 1 133 ? 7.02 -10.195 22.672 1 34.69 133 ASN B CA 1
ATOM 2112 C C . ASN B 1 133 ? 5.566 -10.648 22.781 1 34.69 133 ASN B C 1
ATOM 2114 O O . ASN B 1 133 ? 5.285 -11.711 23.344 1 34.69 133 ASN B O 1
ATOM 2118 N N . ASP B 1 134 ? 4.664 -9.906 22.375 1 34.47 134 ASP B N 1
ATOM 2119 C CA . ASP B 1 134 ? 3.277 -10.219 22.703 1 34.47 134 ASP B CA 1
ATOM 2120 C C . ASP B 1 134 ? 2.705 -11.242 21.719 1 34.47 134 ASP B C 1
ATOM 2122 O O . ASP B 1 134 ? 1.678 -11.867 22 1 34.47 134 ASP B O 1
ATOM 2126 N N . MET B 1 135 ? 3.053 -11.234 20.453 1 34.5 135 MET B N 1
ATOM 2127 C CA . MET B 1 135 ? 2.473 -12.234 19.562 1 34.5 135 MET B CA 1
ATOM 2128 C C . MET B 1 135 ? 2.893 -13.641 19.984 1 34.5 135 MET B C 1
ATOM 2130 O O . MET B 1 135 ? 2.404 -14.625 19.422 1 34.5 135 MET B O 1
ATOM 2134 N N . ARG B 1 136 ? 3.938 -13.758 20.766 1 29.73 136 ARG B N 1
ATOM 2135 C CA . ARG B 1 136 ? 4.445 -15.047 21.25 1 29.73 136 ARG B CA 1
ATOM 2136 C C . ARG B 1 136 ? 3.645 -15.539 22.438 1 29.73 136 ARG B C 1
ATOM 2138 O O . ARG B 1 136 ? 3.789 -16.688 22.859 1 29.73 136 ARG B O 1
ATOM 2145 N N . SER B 1 137 ? 3.037 -14.617 23.109 1 29.16 137 SER B N 1
ATOM 2146 C CA . SER B 1 137 ? 2.422 -15.227 24.297 1 29.16 137 SER B CA 1
ATOM 2147 C C . SER B 1 137 ? 1.034 -15.773 23.969 1 29.16 137 SER B C 1
ATOM 2149 O O . SER B 1 137 ? 0.245 -15.109 23.297 1 29.16 137 SER B O 1
#

Sequence (274 aa):
MPLCIFHTNMSADRVSDEVHSKLSKIISEMTGSNETSITVELRTGKKMCRAANPDVDWGFFELHAIGVSGDPDLNRERAGKILTFAETEIGLPQTSCFFMMHNNDPKHIGLGDNKLCADRPHFKNYTPIELFNDMRSMPLCIFHTNMSADRVSDEVHSKLSKIISEMTGSNETSITVELRTGKKMCRAANPDVDWGFFELHAIGVSGDPDLNRERAGKILTFAETEIGLPQTSCFFMMHNNDPKHIGLGDNKLCADRPHFKNYTPIELFNDMRS

Secondary structure (DSSP, 8-state):
-EEEEEEESS-GGGS-THHHHHHHHHHHHHHT--GGG-EEEEE-S-EEEETTBTTS--EEEEEEETT-SS-HHHHHHHHHHHHHHIIIII---GGGEEEEEEEPPGGG-EETTTEEGGGSGGGTT--TTTHHHHH--/--EEEEEESS-GGGS-THHHHHHHHHHHHHHT--GGG-EEEEE-S-S--BTTBTTS--EEEEEEESS-SS-HHHHHHHHHHHHHHIIIII---GGGEEEEEEEPPGGGEEETTTEEGGGSGGGTT--TTTHHHHTT-

Radius of gyration: 19.25 Å; Cα contacts (8 Å, |Δi|>4): 523; chains: 2; bounding box: 40×53×46 Å

InterPro domains:
  IPR001398 Macrophage migration inhibitory factor [PF01187] (2-110)
  IPR001398 Macrophage migration inhibitory factor [PTHR11954] (1-113)
  IPR014347 Tautomerase/MIF superfamily [G3DSA:3.30.429.10] (1-118)
  IPR014347 Tautomerase/MIF superfamily [SSF55331] (2-116)

pLDDT: mean 88.16, std 15.39, range [29.16, 98.38]

Foldseek 3Di:
DKEKEKAWLAAPVLADPVLQVVVLVLVCVLQVHDSVPYHYYYHYNDPDDDPPDSVAIAIEMEIEDAQPDDDVVSVVVSFVSVLVCCCPRRVHHSVRYGYHYDHDDQQPADDPPRDTNCPDPLNVVPDNVPPVPPVVD/DKEKEKAKLAAPVLADPVLQVVVLVLVCVLQVHDSVPYHYYYHYNDPDDPPPDSVDIAMEMEIEDAQQPDDVVSVVVSFVSVLVCCCPRRNDHSVRYGYHYDHDDQQPADDPPRDTNCPDPLNVPPDSVPPVPPVVD

Nearest PDB structures (foldseek):
  3ker-assembly1_A  TM=9.348E-01  e=1.318E-10  Mus musculus
  8vg7-assembly1_A  TM=9.318E-01  e=1.318E-10  Homo sapiens
  5bsc-assembly1_C  TM=9.220E-01  e=1.084E-10  Homo sapiens
  6lr3-assembly2_B  TM=9.512E-01  e=2.815E-09  Oncomelania hupensis
  4gum-assembly2_E  TM=9.067E-01  e=3.422E-09  Homo sapiens

Solvent-accessible surface area (backbone atoms only — not comparable to full-atom values): 14846 Å² total; per-residue (Å²): 102,39,42,37,38,39,41,24,37,44,46,61,91,65,49,58,79,60,52,58,61,53,49,41,51,53,50,18,66,72,70,72,46,61,56,91,47,50,44,73,47,81,44,52,51,39,58,39,24,46,48,63,34,74,87,49,77,36,38,38,38,38,36,39,24,62,64,70,57,87,45,54,70,58,37,19,53,50,19,31,53,56,34,48,43,35,31,75,75,56,66,37,55,36,88,36,37,40,34,39,54,41,58,45,59,40,81,75,34,78,46,77,93,88,34,36,45,30,72,33,82,93,30,56,78,61,37,96,80,45,44,68,65,61,75,76,102,121,38,42,36,37,40,41,24,38,43,47,61,91,66,52,60,77,61,51,53,44,52,48,41,52,53,50,17,66,70,71,70,46,62,45,76,43,28,36,42,35,54,44,51,52,39,100,54,56,60,93,85,34,71,87,50,76,37,36,38,38,39,36,41,29,68,71,64,71,75,50,66,70,59,46,53,51,51,44,51,53,55,38,49,44,37,30,75,76,59,66,38,55,56,89,38,41,53,75,46,76,41,57,44,58,42,60,35,28,19,30,46,90,42,28,31,46,30,73,34,82,92,31,57,78,62,36,96,80,45,45,66,63,61,78,71,102